Protein AF-A0A7W7YFL1-F1 (afdb_monomer)

Nearest PDB structures (foldseek):
  5a1w-assembly1_E  TM=2.741E-01  e=5.220E-01  Mus musculus
  5a1u-assembly1_E  TM=2.741E-01  e=5.220E-01  Mus musculus
  9c5c-assembly1_B  TM=2.496E-01  e=8.646E-01  Homo sapiens

Structure (mmCIF, N/CA/C/O backbone):
data_AF-A0A7W7YFL1-F1
#
_entry.id   AF-A0A7W7YFL1-F1
#
loop_
_atom_site.group_PDB
_atom_site.id
_atom_site.type_symbol
_atom_site.label_atom_id
_atom_site.label_alt_id
_atom_site.label_comp_id
_atom_site.label_asym_id
_atom_site.label_entity_id
_atom_site.label_seq_id
_atom_site.pdbx_PDB_ins_code
_atom_site.Cartn_x
_atom_site.Cartn_y
_atom_site.Cartn_z
_atom_site.occupancy
_atom_site.B_iso_or_equiv
_atom_site.auth_seq_id
_atom_site.auth_comp_id
_atom_site.auth_asym_id
_atom_site.auth_atom_id
_atom_site.pdbx_PDB_model_num
ATOM 1 N N . MET A 1 1 ? 8.425 13.610 -32.425 1.00 30.56 1 MET A N 1
ATOM 2 C CA . MET A 1 1 ? 9.331 14.611 -31.822 1.00 30.56 1 MET A CA 1
ATOM 3 C C . MET A 1 1 ? 9.576 14.158 -30.391 1.00 30.56 1 MET A C 1
ATOM 5 O O . MET A 1 1 ? 8.635 14.206 -29.616 1.00 30.56 1 MET A O 1
ATOM 9 N N . LEU A 1 2 ? 10.752 13.597 -30.078 1.00 37.88 2 LEU A N 1
ATOM 10 C CA . LEU A 1 2 ? 11.069 13.146 -28.713 1.00 37.88 2 LEU A CA 1
ATOM 11 C C . LEU A 1 2 ? 10.967 14.356 -27.773 1.00 37.88 2 LEU A C 1
ATOM 13 O O . LEU A 1 2 ? 11.550 15.403 -28.090 1.00 37.88 2 LEU A O 1
ATOM 17 N N . ALA A 1 3 ? 10.212 14.233 -26.675 1.00 47.84 3 ALA A N 1
ATOM 18 C CA . ALA A 1 3 ? 10.203 15.235 -25.613 1.00 47.84 3 ALA A CA 1
ATOM 19 C C . ALA A 1 3 ? 11.662 15.547 -25.236 1.00 47.84 3 ALA A C 1
ATOM 21 O O . ALA A 1 3 ? 12.514 14.658 -25.293 1.00 47.84 3 ALA A O 1
ATOM 22 N N . ALA A 1 4 ? 11.983 16.811 -24.946 1.00 49.56 4 ALA A N 1
ATOM 23 C CA . ALA A 1 4 ? 13.366 17.284 -24.809 1.00 49.56 4 ALA A CA 1
ATOM 24 C C . ALA A 1 4 ? 14.235 16.435 -23.850 1.00 49.56 4 ALA A C 1
ATOM 26 O O . ALA A 1 4 ? 15.449 16.376 -24.034 1.00 49.56 4 ALA A O 1
ATOM 27 N N . ASP A 1 5 ? 13.604 15.719 -22.916 1.00 63.19 5 ASP A N 1
ATOM 28 C CA . ASP A 1 5 ? 14.228 14.823 -21.943 1.00 63.19 5 ASP A CA 1
ATOM 29 C C . ASP A 1 5 ? 14.716 13.464 -22.478 1.00 63.19 5 ASP A C 1
ATOM 31 O O . ASP A 1 5 ? 15.617 12.883 -21.883 1.00 63.19 5 ASP A O 1
ATOM 35 N N . GLU A 1 6 ? 14.212 12.947 -23.603 1.00 70.19 6 GLU A N 1
ATOM 36 C CA . GLU A 1 6 ? 14.602 11.604 -24.088 1.00 70.19 6 GLU A CA 1
ATOM 37 C C . GLU A 1 6 ? 15.861 11.601 -24.963 1.00 70.19 6 GLU A C 1
ATOM 39 O O . GLU A 1 6 ? 16.448 10.554 -25.237 1.00 70.19 6 GLU A O 1
ATOM 44 N N . ARG A 1 7 ? 16.321 12.779 -25.397 1.00 81.31 7 ARG A N 1
ATOM 45 C CA . ARG A 1 7 ? 17.503 12.903 -26.268 1.00 81.31 7 ARG A CA 1
ATOM 46 C C . ARG A 1 7 ? 18.801 12.494 -25.570 1.00 81.31 7 ARG A C 1
ATOM 48 O O . ARG A 1 7 ? 19.786 12.224 -26.249 1.00 81.31 7 ARG A O 1
ATOM 55 N N . CYS A 1 8 ? 18.808 12.451 -24.238 1.00 87.19 8 CYS A N 1
ATOM 56 C CA . CYS A 1 8 ? 19.966 12.028 -23.459 1.00 87.19 8 CYS A CA 1
ATOM 57 C C . CYS A 1 8 ? 20.106 10.501 -23.367 1.00 87.19 8 CYS A C 1
ATOM 59 O O . CYS A 1 8 ? 21.198 10.038 -23.050 1.00 87.19 8 CYS A O 1
ATOM 61 N N . ILE A 1 9 ? 19.061 9.719 -23.684 1.00 90.62 9 ILE A N 1
ATOM 62 C CA . ILE A 1 9 ? 19.061 8.261 -23.485 1.00 90.62 9 ILE A CA 1
ATOM 63 C C . ILE A 1 9 ? 20.214 7.568 -24.230 1.00 90.62 9 ILE A C 1
ATOM 65 O O . ILE A 1 9 ? 20.946 6.826 -23.577 1.00 90.62 9 ILE A O 1
ATOM 69 N N . PRO A 1 10 ? 20.484 7.831 -25.527 1.00 91.62 10 PRO A N 1
ATOM 70 C CA . PRO A 1 10 ? 21.628 7.213 -26.204 1.00 91.62 10 PRO A CA 1
ATOM 71 C C . PRO A 1 10 ? 22.972 7.535 -25.532 1.00 91.62 10 PRO A C 1
ATOM 73 O O . PRO A 1 10 ? 23.845 6.674 -25.440 1.00 91.62 10 PRO A O 1
ATOM 76 N N . GLY A 1 11 ? 23.118 8.761 -25.016 1.00 92.06 11 GLY A N 1
ATOM 77 C CA . GLY A 1 11 ? 24.290 9.175 -24.247 1.00 92.06 11 GLY A CA 1
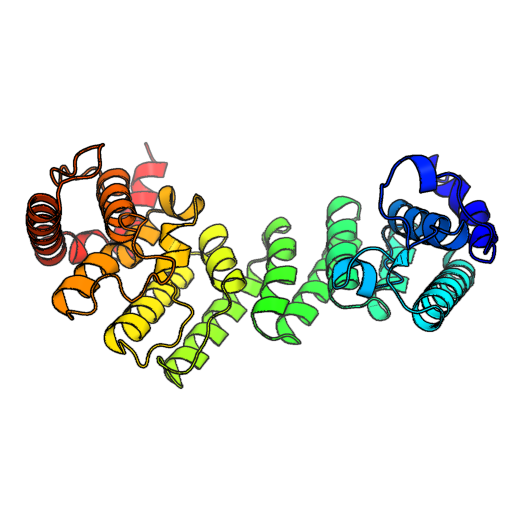ATOM 78 C C . GLY A 1 11 ? 24.420 8.391 -22.941 1.00 92.06 11 GLY A C 1
ATOM 79 O O . GLY A 1 11 ? 25.479 7.828 -22.677 1.00 92.06 11 GLY A O 1
ATOM 80 N N . LEU A 1 12 ? 23.333 8.271 -22.174 1.00 92.19 12 LEU A N 1
ATOM 81 C CA . LEU A 1 12 ? 23.306 7.494 -20.930 1.00 92.19 12 LEU A CA 1
ATOM 82 C C . LEU A 1 12 ? 23.633 6.015 -21.174 1.00 92.19 12 LEU A C 1
ATOM 84 O O . LEU A 1 12 ? 24.446 5.448 -20.454 1.00 92.19 12 LEU A O 1
ATOM 88 N N . ILE A 1 13 ? 23.086 5.412 -22.235 1.00 94.25 13 ILE A N 1
ATOM 89 C CA . ILE A 1 13 ? 23.375 4.023 -22.624 1.00 94.25 13 ILE A CA 1
ATOM 90 C C . ILE A 1 13 ? 24.867 3.819 -22.917 1.00 94.25 13 ILE A C 1
ATOM 92 O O . ILE A 1 13 ? 25.438 2.808 -22.507 1.00 94.25 13 ILE A O 1
ATOM 96 N N . SER A 1 14 ? 25.519 4.779 -23.582 1.00 93.19 14 SER A N 1
ATOM 97 C CA . SER A 1 14 ? 26.964 4.713 -23.850 1.00 93.19 14 SER A CA 1
ATOM 98 C C . SER A 1 14 ? 27.824 4.832 -22.585 1.00 93.19 14 SER A C 1
ATOM 100 O O . SER A 1 14 ? 28.915 4.273 -22.529 1.00 93.19 14 SER A O 1
ATOM 102 N N . MET A 1 15 ? 27.314 5.505 -21.549 1.00 92.75 15 MET A N 1
ATOM 103 C CA . MET A 1 15 ? 27.998 5.697 -20.267 1.00 92.75 15 MET A CA 1
ATOM 104 C C . MET A 1 15 ? 27.874 4.488 -19.327 1.00 92.75 15 MET A C 1
ATOM 106 O O . MET A 1 15 ? 28.602 4.413 -18.341 1.00 92.75 15 MET A O 1
ATOM 110 N N . LEU A 1 16 ? 27.013 3.505 -19.629 1.00 90.88 16 LEU A N 1
ATOM 111 C CA . LEU A 1 16 ? 26.821 2.312 -18.788 1.00 90.88 16 LEU A CA 1
ATOM 112 C C . LEU A 1 16 ? 28.065 1.417 -18.675 1.00 90.88 16 LEU A C 1
ATOM 114 O O . LEU A 1 16 ? 28.103 0.553 -17.809 1.00 90.88 16 LEU A O 1
ATOM 118 N N . THR A 1 17 ? 29.083 1.609 -19.517 1.00 89.06 17 THR A N 1
ATOM 119 C CA . THR A 1 17 ? 30.364 0.886 -19.429 1.00 89.06 17 THR A CA 1
ATOM 120 C C . THR A 1 17 ? 31.481 1.697 -18.770 1.00 89.06 17 THR A C 1
ATOM 122 O O . THR A 1 17 ? 32.598 1.200 -18.638 1.00 89.06 17 THR A O 1
ATOM 125 N N . ASP A 1 18 ? 31.218 2.951 -18.392 1.00 88.62 18 ASP A N 1
ATOM 126 C CA . ASP A 1 18 ? 32.221 3.836 -17.808 1.00 88.62 18 ASP A CA 1
ATOM 127 C C . ASP A 1 18 ? 32.344 3.604 -16.294 1.00 88.62 18 ASP A C 1
ATOM 129 O O . ASP A 1 18 ? 31.523 4.046 -15.491 1.00 88.62 18 ASP A O 1
ATOM 133 N N . MET A 1 19 ? 33.403 2.896 -15.908 1.00 82.94 19 MET A N 1
ATOM 134 C CA . MET A 1 19 ? 33.712 2.568 -14.514 1.00 82.94 19 MET A CA 1
ATOM 135 C C . MET A 1 19 ? 34.474 3.682 -13.783 1.00 82.94 19 MET A C 1
ATOM 137 O O . MET A 1 19 ? 34.858 3.492 -12.626 1.00 82.94 19 MET A O 1
ATOM 141 N N . SER A 1 20 ? 34.734 4.822 -14.434 1.00 84.25 20 SER A N 1
ATOM 142 C CA . SER A 1 20 ? 35.452 5.930 -13.809 1.00 84.25 20 SER A CA 1
ATOM 143 C C . SER A 1 20 ? 34.673 6.495 -12.610 1.00 84.25 20 SER A C 1
ATOM 145 O O . SER A 1 20 ? 33.435 6.473 -12.590 1.00 84.25 20 SER A O 1
ATOM 147 N N . PRO A 1 21 ? 35.375 6.971 -11.567 1.00 78.94 21 PRO A N 1
ATOM 148 C CA . PRO A 1 21 ? 34.725 7.563 -10.408 1.00 78.94 21 PRO A CA 1
ATOM 149 C C . PRO A 1 21 ? 34.051 8.887 -10.784 1.00 78.94 21 PRO A C 1
ATOM 151 O O . PRO A 1 21 ? 34.598 9.705 -11.526 1.00 78.94 21 PRO A O 1
ATOM 154 N N . THR A 1 22 ? 32.869 9.132 -10.225 1.00 72.69 22 THR A N 1
ATOM 155 C CA . THR A 1 22 ? 32.220 10.445 -10.289 1.00 72.69 22 THR A CA 1
ATOM 156 C C . THR A 1 22 ? 32.849 11.398 -9.273 1.00 72.69 22 THR A C 1
ATOM 158 O O . THR A 1 22 ? 33.330 10.990 -8.218 1.00 72.69 22 THR A O 1
ATOM 161 N N . ARG A 1 23 ? 32.774 12.705 -9.545 1.00 64.25 23 ARG A N 1
ATOM 162 C CA . ARG A 1 23 ? 33.202 13.757 -8.603 1.00 64.25 23 ARG A CA 1
ATOM 163 C C . ARG A 1 23 ? 32.254 13.938 -7.400 1.00 64.25 23 ARG A C 1
ATOM 165 O O . ARG A 1 23 ? 32.417 14.887 -6.649 1.00 64.25 23 ARG A O 1
ATOM 172 N N . MET A 1 24 ? 31.245 13.075 -7.215 1.00 55.88 24 MET A N 1
ATOM 173 C CA . MET A 1 24 ? 30.259 13.203 -6.125 1.00 55.88 24 MET A CA 1
ATOM 174 C C . MET A 1 24 ? 30.784 12.786 -4.741 1.00 55.88 24 MET A C 1
ATOM 176 O O . MET A 1 24 ? 30.066 12.962 -3.757 1.00 55.88 24 MET A O 1
ATOM 180 N N . GLN A 1 25 ? 32.018 12.280 -4.641 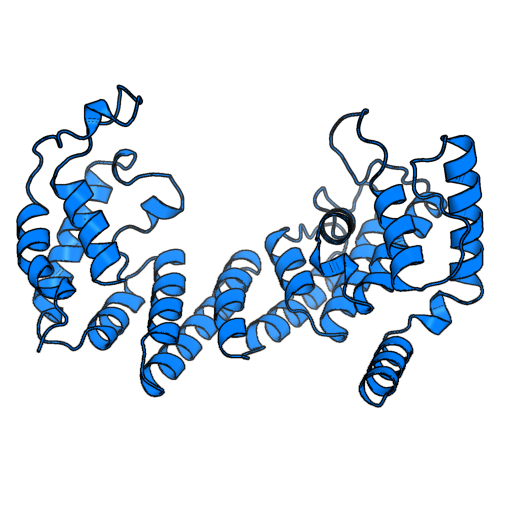1.00 51.34 25 GLN A N 1
ATOM 181 C CA . GLN A 1 25 ? 32.635 11.917 -3.358 1.00 51.34 25 GLN A CA 1
ATOM 182 C C . GLN A 1 25 ? 32.731 13.097 -2.373 1.00 51.34 25 GLN A C 1
ATOM 184 O O . GLN A 1 25 ? 32.675 12.875 -1.170 1.00 51.34 25 GLN A O 1
ATOM 189 N N . ASP A 1 26 ? 32.770 14.343 -2.858 1.00 46.25 26 ASP A N 1
ATOM 190 C CA . ASP A 1 26 ? 32.906 15.527 -1.995 1.00 46.25 26 ASP A CA 1
ATOM 191 C C . ASP A 1 26 ? 31.591 15.973 -1.312 1.00 46.25 26 ASP A C 1
ATOM 193 O O . ASP A 1 26 ? 31.616 16.847 -0.447 1.00 46.25 26 ASP A O 1
ATOM 197 N N . ILE A 1 27 ? 30.430 15.411 -1.688 1.00 48.50 27 ILE A N 1
ATOM 198 C CA . ILE A 1 27 ? 29.101 15.878 -1.223 1.00 48.50 27 ILE A CA 1
ATOM 199 C C . ILE A 1 27 ? 28.432 14.884 -0.258 1.00 48.50 27 ILE A C 1
ATOM 201 O O . ILE A 1 27 ? 27.655 15.290 0.607 1.00 48.50 27 ILE A O 1
ATOM 205 N N . LEU A 1 28 ? 28.722 13.586 -0.376 1.00 47.53 28 LEU A N 1
ATOM 206 C CA . LEU A 1 28 ? 28.113 12.531 0.437 1.00 47.53 28 LEU A CA 1
ATOM 207 C C . LEU A 1 28 ? 29.197 11.882 1.303 1.00 47.53 28 LEU A C 1
ATOM 209 O O . LEU A 1 28 ? 30.008 11.104 0.818 1.00 47.53 28 LEU A O 1
ATOM 213 N N . SER A 1 29 ? 29.205 12.217 2.591 1.00 43.00 29 SER A N 1
ATOM 214 C CA . SER A 1 29 ? 30.224 11.901 3.606 1.00 43.00 29 SER A CA 1
ATOM 215 C C . SER A 1 29 ? 30.347 10.417 4.014 1.00 43.00 29 SER A C 1
ATOM 217 O O . SER A 1 29 ? 30.548 10.108 5.188 1.00 43.00 29 SER A O 1
ATOM 219 N N . ARG A 1 30 ? 30.225 9.471 3.075 1.00 52.81 30 ARG A N 1
ATOM 220 C CA . ARG A 1 30 ? 30.483 8.040 3.308 1.00 52.81 30 ARG A CA 1
ATOM 221 C C . ARG A 1 30 ? 31.710 7.604 2.505 1.00 52.81 30 ARG A C 1
ATOM 223 O O . ARG A 1 30 ? 31.637 7.402 1.299 1.00 52.81 30 ARG A O 1
ATOM 230 N N . GLU A 1 31 ? 32.843 7.516 3.198 1.00 48.44 31 GLU A N 1
ATOM 231 C CA . GLU A 1 31 ? 34.202 7.330 2.657 1.00 48.44 31 GLU A CA 1
ATOM 232 C C . GLU A 1 31 ? 34.482 5.952 2.013 1.00 48.44 31 GLU A C 1
ATOM 234 O O . GLU A 1 31 ? 35.597 5.705 1.561 1.00 48.44 31 GLU A O 1
ATOM 239 N N . ASP A 1 32 ? 33.505 5.049 1.918 1.00 54.16 32 ASP A N 1
ATOM 240 C CA . ASP A 1 32 ? 33.704 3.659 1.492 1.00 54.16 32 ASP A CA 1
ATOM 241 C C . ASP A 1 32 ? 33.045 3.281 0.151 1.00 54.16 32 ASP A C 1
ATOM 243 O O . ASP A 1 32 ? 33.302 2.192 -0.368 1.00 54.16 32 ASP A O 1
ATOM 247 N N . GLN A 1 33 ? 32.248 4.163 -0.470 1.00 57.66 33 GLN A N 1
ATOM 248 C CA . GLN A 1 33 ? 31.558 3.866 -1.735 1.00 57.66 33 GLN A CA 1
ATOM 249 C C . GLN A 1 33 ? 31.768 4.958 -2.791 1.00 57.66 33 GLN A C 1
ATOM 251 O O . GLN A 1 33 ? 31.119 6.002 -2.796 1.00 57.66 33 GLN A O 1
ATOM 256 N N . ALA A 1 34 ? 32.664 4.703 -3.748 1.00 62.97 34 ALA A N 1
ATOM 257 C CA . ALA A 1 34 ? 32.818 5.556 -4.922 1.00 62.97 34 ALA A CA 1
ATOM 258 C C . ALA A 1 34 ? 31.656 5.329 -5.906 1.00 62.97 34 ALA A C 1
ATOM 260 O O . ALA A 1 34 ? 31.556 4.260 -6.511 1.00 62.97 34 ALA A O 1
ATOM 261 N N . PHE A 1 35 ? 30.802 6.336 -6.108 1.00 71.88 35 PHE A N 1
ATOM 262 C CA . PHE A 1 35 ? 29.827 6.329 -7.204 1.00 71.88 35 PHE A CA 1
ATOM 263 C C . PHE A 1 35 ? 30.562 6.360 -8.546 1.00 71.88 35 PHE A C 1
ATOM 265 O O . PHE A 1 35 ? 31.363 7.269 -8.781 1.00 71.88 35 PHE A O 1
ATOM 272 N N . ARG A 1 36 ? 30.280 5.402 -9.433 1.00 82.06 36 ARG A N 1
ATOM 273 C CA . ARG A 1 36 ? 30.863 5.325 -10.783 1.00 82.06 36 ARG A CA 1
ATOM 274 C C . ARG A 1 36 ? 29.956 5.999 -11.810 1.00 82.06 36 ARG A C 1
ATOM 276 O O . ARG A 1 36 ? 28.751 6.131 -11.585 1.00 82.06 36 ARG A O 1
ATOM 283 N N . VAL A 1 37 ? 30.519 6.430 -12.939 1.00 85.38 37 VAL A N 1
ATOM 284 C CA . VAL A 1 37 ? 29.744 7.063 -14.022 1.00 85.38 37 VAL A CA 1
ATOM 285 C C . VAL A 1 37 ? 28.630 6.135 -14.518 1.00 85.38 37 VAL A C 1
ATOM 287 O O . VAL A 1 37 ? 27.501 6.591 -14.690 1.00 85.38 37 VAL A O 1
ATOM 290 N N . CYS A 1 38 ? 28.901 4.835 -14.657 1.00 86.31 38 CYS A N 1
ATOM 291 C CA . CYS A 1 38 ? 27.913 3.830 -15.049 1.00 86.31 38 CYS A CA 1
ATOM 292 C C . CYS A 1 38 ? 26.736 3.700 -14.065 1.00 86.31 38 CYS A C 1
ATOM 294 O O . CYS A 1 38 ? 25.593 3.568 -14.502 1.00 86.31 38 CYS A O 1
ATOM 296 N N . ASP A 1 39 ? 26.987 3.803 -12.755 1.00 81.81 39 ASP A N 1
ATOM 297 C CA . ASP A 1 39 ? 25.950 3.728 -11.718 1.00 81.81 39 ASP A CA 1
ATOM 298 C C . ASP A 1 39 ? 25.011 4.941 -11.796 1.00 81.81 39 ASP A C 1
ATOM 300 O O . ASP A 1 39 ? 23.786 4.807 -11.749 1.00 81.81 39 ASP A O 1
ATOM 304 N N . LEU A 1 40 ? 25.584 6.135 -11.988 1.00 83.62 40 LEU A N 1
ATOM 305 C CA . LEU A 1 40 ? 24.816 7.363 -12.185 1.00 83.62 40 LEU A CA 1
ATOM 306 C C . LEU A 1 40 ? 24.044 7.339 -13.511 1.00 83.62 40 LEU A C 1
ATOM 308 O O . LEU A 1 40 ? 22.888 7.758 -13.558 1.00 83.62 40 LEU A O 1
ATOM 312 N N . ALA A 1 41 ? 24.663 6.840 -14.582 1.00 88.88 41 ALA A N 1
ATOM 313 C CA . ALA A 1 41 ? 24.024 6.713 -15.885 1.00 88.88 41 ALA A CA 1
ATOM 314 C C . ALA A 1 41 ? 22.816 5.769 -15.834 1.00 88.88 41 ALA A C 1
ATOM 316 O O . ALA A 1 41 ? 21.777 6.106 -16.400 1.00 88.88 41 ALA A O 1
ATOM 317 N N . LEU A 1 42 ? 22.912 4.646 -15.111 1.00 87.94 42 LEU A N 1
ATOM 318 C CA . LEU A 1 42 ? 21.789 3.728 -14.913 1.00 87.94 42 LEU A CA 1
ATOM 319 C C . LEU A 1 42 ? 20.663 4.377 -14.099 1.00 87.94 42 LEU A C 1
ATOM 321 O O . LEU A 1 42 ? 19.509 4.318 -14.514 1.00 87.94 42 LEU A O 1
ATOM 325 N N . ALA A 1 43 ? 20.980 5.062 -12.997 1.00 83.38 43 ALA A N 1
ATOM 326 C CA . ALA A 1 43 ? 19.975 5.762 -12.192 1.00 83.38 43 ALA A CA 1
ATOM 327 C C . ALA A 1 43 ? 19.250 6.862 -12.991 1.00 83.38 43 ALA A C 1
ATOM 329 O O . ALA A 1 43 ? 18.024 6.986 -12.936 1.00 83.38 43 ALA A O 1
ATOM 330 N N . LEU A 1 44 ? 19.995 7.643 -13.781 1.00 85.94 44 LEU A N 1
ATOM 331 C CA . LEU A 1 44 ? 19.419 8.638 -14.685 1.00 85.94 44 LEU A CA 1
ATOM 332 C C . LEU A 1 44 ? 18.586 7.976 -15.783 1.00 85.94 44 LEU A C 1
ATOM 334 O O . LEU A 1 44 ? 17.522 8.488 -16.117 1.00 85.94 44 LEU A O 1
ATOM 338 N N . LEU A 1 45 ? 19.026 6.840 -16.325 1.00 89.56 45 LEU A N 1
ATOM 339 C CA . LEU A 1 45 ? 18.260 6.093 -17.315 1.00 89.56 45 LEU A CA 1
ATOM 340 C C . LEU A 1 45 ? 16.926 5.618 -16.730 1.00 89.56 45 LEU A C 1
ATOM 342 O O . LEU A 1 45 ? 15.890 5.877 -17.338 1.00 89.56 45 LEU A O 1
ATOM 346 N N . GLU A 1 46 ? 16.919 4.996 -15.549 1.00 88.44 46 GLU A N 1
ATOM 347 C CA . GLU A 1 46 ? 15.689 4.575 -14.860 1.00 88.44 46 GLU A CA 1
ATOM 348 C C . GLU A 1 46 ? 14.762 5.756 -14.556 1.00 88.44 46 GLU A C 1
ATOM 350 O O . GLU A 1 46 ? 13.542 5.664 -14.692 1.00 88.44 46 GLU A O 1
ATOM 355 N N . HIS A 1 47 ? 15.329 6.898 -14.167 1.00 84.56 47 HIS A N 1
ATOM 356 C CA . HIS A 1 47 ? 14.557 8.111 -13.931 1.00 84.56 47 HIS A CA 1
ATOM 357 C C . HIS A 1 47 ? 13.934 8.663 -15.220 1.00 84.56 47 HIS A C 1
ATOM 359 O O . HIS A 1 47 ? 12.769 9.041 -15.221 1.00 84.56 47 HIS A O 1
ATOM 365 N N . ARG A 1 48 ? 14.680 8.703 -16.329 1.00 87.12 48 ARG A N 1
ATOM 366 C CA . ARG A 1 48 ? 14.211 9.289 -17.597 1.00 87.12 48 ARG A CA 1
ATOM 367 C C . ARG A 1 48 ? 13.276 8.379 -18.379 1.00 87.12 48 ARG A C 1
ATOM 369 O O . ARG A 1 48 ? 12.389 8.866 -19.068 1.00 87.12 48 ARG A O 1
ATOM 376 N N . THR A 1 49 ? 13.485 7.072 -18.292 1.00 88.81 49 THR A N 1
ATOM 377 C CA . THR A 1 49 ? 12.689 6.071 -19.017 1.00 88.81 49 THR A CA 1
ATOM 378 C C . THR A 1 49 ? 11.532 5.529 -18.193 1.00 88.81 49 THR A C 1
ATOM 380 O O . THR A 1 49 ? 10.688 4.820 -18.736 1.00 88.81 49 THR A O 1
ATOM 383 N N . MET A 1 50 ? 11.513 5.822 -16.887 1.00 88.62 50 MET A N 1
ATOM 384 C CA . MET A 1 50 ? 10.575 5.266 -15.909 1.00 88.62 50 MET A CA 1
ATOM 385 C C . MET A 1 50 ? 10.603 3.733 -15.815 1.00 88.62 50 MET A C 1
ATOM 387 O O . MET A 1 50 ? 9.756 3.135 -15.158 1.00 88.62 50 MET A O 1
ATOM 391 N N . CYS A 1 51 ? 11.586 3.097 -16.451 1.00 91.19 51 CYS A N 1
ATOM 392 C CA . CYS A 1 51 ? 11.829 1.665 -16.410 1.00 91.19 51 CYS A CA 1
ATOM 393 C C . CYS A 1 51 ? 12.735 1.325 -15.225 1.00 91.19 51 CYS A C 1
ATOM 395 O O . CYS A 1 51 ? 13.591 2.122 -14.854 1.00 91.19 51 CYS A O 1
ATOM 397 N N . SER A 1 52 ? 12.566 0.138 -14.644 1.00 89.25 52 SER A N 1
ATOM 398 C CA . SER A 1 52 ? 13.432 -0.363 -13.571 1.00 89.25 52 SER A CA 1
ATOM 399 C C . SER A 1 52 ? 14.282 -1.526 -14.074 1.00 89.25 52 SER A C 1
ATOM 401 O O . SER A 1 52 ? 13.741 -2.497 -14.606 1.00 89.25 52 SER A O 1
ATOM 403 N N . PHE A 1 53 ? 15.599 -1.438 -13.899 1.00 89.25 53 PHE A N 1
ATOM 404 C CA . PHE A 1 53 ? 16.596 -2.445 -14.274 1.00 89.25 53 PHE A CA 1
ATOM 405 C C . PHE A 1 53 ? 17.262 -3.078 -13.044 1.00 89.25 53 PHE A C 1
ATOM 407 O O . PHE A 1 53 ? 17.731 -4.209 -13.129 1.00 89.25 53 PHE A O 1
ATOM 414 N N . CYS A 1 54 ? 17.248 -2.402 -11.888 1.00 80.75 54 CYS A N 1
ATOM 415 C CA . CYS A 1 54 ? 17.753 -2.941 -10.626 1.00 80.75 54 CYS A CA 1
ATOM 416 C C . CYS A 1 54 ? 16.719 -2.842 -9.488 1.00 80.75 54 CYS A C 1
ATOM 418 O O . CYS A 1 54 ? 16.532 -1.792 -8.877 1.00 80.75 54 CYS A O 1
ATOM 420 N N . GLU A 1 55 ? 16.075 -3.962 -9.145 1.00 67.44 55 GLU A N 1
ATOM 421 C CA . GLU A 1 55 ? 15.124 -4.038 -8.019 1.00 67.44 55 GLU A CA 1
ATOM 422 C C . GLU A 1 55 ? 15.800 -3.762 -6.664 1.00 67.44 55 GLU A C 1
ATOM 424 O O . GLU A 1 55 ? 15.223 -3.137 -5.772 1.00 67.44 55 GLU A O 1
ATOM 429 N N . GLN A 1 56 ? 17.063 -4.176 -6.525 1.00 59.19 56 GLN A N 1
ATOM 430 C CA . GLN A 1 56 ? 17.800 -4.120 -5.263 1.00 59.19 56 GLN A CA 1
ATOM 431 C C . GLN A 1 56 ? 18.114 -2.692 -4.801 1.00 59.19 56 GLN A C 1
ATOM 433 O O . GLN A 1 56 ? 18.329 -2.480 -3.609 1.00 59.19 56 GLN A O 1
ATOM 438 N N . THR A 1 57 ? 18.058 -1.702 -5.700 1.00 56.12 57 THR A N 1
ATOM 439 C CA . THR A 1 57 ? 18.207 -0.284 -5.335 1.00 56.12 57 THR A CA 1
ATOM 440 C C . THR A 1 57 ? 17.085 0.210 -4.413 1.00 56.12 57 THR A C 1
ATOM 442 O O . THR A 1 57 ? 17.293 1.112 -3.604 1.00 56.12 57 THR A O 1
ATOM 445 N N . PHE A 1 58 ? 15.902 -0.405 -4.484 1.00 51.00 58 PHE A N 1
ATOM 446 C CA . PHE A 1 58 ? 14.755 -0.032 -3.655 1.00 51.00 58 PHE A CA 1
ATOM 447 C C . PHE A 1 58 ? 14.725 -0.775 -2.317 1.00 51.00 58 PHE A C 1
ATOM 449 O O . PHE A 1 58 ? 14.287 -0.215 -1.316 1.00 51.00 58 PHE A O 1
ATOM 456 N N . CYS A 1 59 ? 15.217 -2.015 -2.281 1.00 48.19 59 CYS A N 1
ATOM 457 C CA . CYS A 1 59 ? 15.164 -2.859 -1.086 1.00 48.19 59 CYS A CA 1
ATOM 458 C C . CYS A 1 59 ? 16.421 -2.773 -0.208 1.00 48.19 59 CYS A C 1
ATOM 460 O O . CYS A 1 59 ? 16.325 -2.952 1.003 1.00 48.19 59 CYS A O 1
ATOM 462 N N . PHE A 1 60 ? 17.594 -2.508 -0.793 1.00 49.38 60 PHE A N 1
ATOM 463 C CA . PHE A 1 60 ? 18.890 -2.692 -0.121 1.00 49.38 60 PHE A CA 1
ATOM 464 C C . PHE A 1 60 ? 19.793 -1.450 -0.160 1.00 49.38 60 PHE A C 1
ATOM 466 O O . PHE A 1 60 ? 20.981 -1.533 0.156 1.00 49.38 60 PHE A O 1
ATOM 473 N N . GLY A 1 61 ? 19.232 -0.291 -0.513 1.00 53.88 61 GLY A N 1
ATOM 474 C CA . GLY A 1 61 ? 19.957 0.977 -0.570 1.00 53.88 61 GLY A CA 1
ATOM 475 C C . GLY A 1 61 ? 20.554 1.281 -1.950 1.00 53.88 61 GLY A C 1
ATOM 476 O O . GLY A 1 61 ? 20.230 0.610 -2.928 1.00 53.88 61 GLY A O 1
ATOM 477 N N . PRO A 1 62 ? 21.383 2.333 -2.065 1.00 62.16 62 PRO A N 1
ATOM 478 C CA . PRO A 1 62 ? 21.840 2.856 -3.353 1.00 62.16 62 PRO A CA 1
ATOM 479 C C . PRO A 1 62 ? 22.545 1.788 -4.200 1.00 62.16 62 PRO A C 1
ATOM 481 O O . PRO A 1 62 ? 23.188 0.890 -3.676 1.00 62.16 62 PRO A O 1
ATOM 484 N N . LEU A 1 63 ? 22.491 1.902 -5.531 1.00 63.44 63 LEU A N 1
ATOM 485 C CA . LEU A 1 63 ? 23.141 0.946 -6.442 1.00 63.44 63 LEU A CA 1
ATOM 486 C C . LEU A 1 63 ? 24.638 0.729 -6.126 1.00 63.44 63 LEU A C 1
ATOM 488 O O . LEU A 1 63 ? 25.164 -0.361 -6.329 1.00 63.44 63 LEU A O 1
ATOM 492 N N . SER A 1 64 ? 25.307 1.746 -5.573 1.00 61.34 64 SER A N 1
ATOM 493 C CA . SER A 1 64 ? 26.703 1.691 -5.126 1.00 61.34 64 SER A CA 1
ATOM 494 C C . SER A 1 64 ? 26.973 0.667 -4.018 1.00 61.34 64 SER A C 1
ATOM 496 O O . SER A 1 64 ? 28.116 0.233 -3.885 1.00 61.34 64 SER A O 1
ATOM 498 N N . SER A 1 65 ? 25.955 0.279 -3.241 1.00 67.12 65 SER A N 1
ATOM 499 C CA . SER A 1 65 ? 26.055 -0.738 -2.189 1.00 67.12 65 SER A CA 1
ATOM 500 C C . SER A 1 65 ? 25.806 -2.161 -2.693 1.00 67.12 65 SER A C 1
ATOM 502 O O . SER A 1 65 ? 25.894 -3.100 -1.904 1.00 67.12 65 SER A O 1
ATOM 504 N N . GLN A 1 66 ? 25.506 -2.336 -3.984 1.00 73.12 66 GLN A N 1
ATOM 505 C CA . GLN A 1 66 ? 25.282 -3.646 -4.597 1.00 73.12 66 GLN A CA 1
ATOM 506 C C . GLN A 1 66 ? 26.590 -4.280 -5.081 1.00 73.12 66 GLN A C 1
ATOM 508 O O . GLN A 1 66 ? 27.578 -3.594 -5.363 1.00 73.12 66 GLN A O 1
ATOM 513 N N . SER A 1 67 ? 26.590 -5.609 -5.217 1.00 78.56 67 SER A N 1
ATOM 514 C CA . SER A 1 67 ? 27.738 -6.336 -5.765 1.00 78.56 67 SER A CA 1
ATOM 515 C C . SER A 1 67 ? 28.029 -5.916 -7.213 1.00 78.56 67 SER A C 1
ATOM 517 O O . SER A 1 67 ? 27.137 -5.509 -7.962 1.00 78.56 67 SER A O 1
ATOM 519 N N . ASP A 1 68 ? 29.295 -6.020 -7.630 1.00 80.44 68 ASP A N 1
ATOM 520 C CA . ASP A 1 68 ? 29.697 -5.722 -9.014 1.00 80.44 68 ASP A CA 1
ATOM 521 C C . ASP A 1 68 ? 28.940 -6.585 -10.038 1.00 80.44 68 ASP A C 1
ATOM 523 O O . ASP A 1 68 ? 28.605 -6.099 -11.116 1.00 80.44 68 ASP A O 1
ATOM 527 N N . GLU A 1 69 ? 28.602 -7.828 -9.684 1.00 84.62 69 GLU A N 1
ATOM 528 C CA . GLU A 1 69 ? 27.823 -8.744 -10.527 1.00 84.62 69 GLU A CA 1
ATOM 529 C C . GLU A 1 69 ? 26.399 -8.237 -10.780 1.00 84.62 69 GLU A C 1
ATOM 531 O O . GLU A 1 69 ? 25.969 -8.161 -11.931 1.00 84.62 69 GLU A O 1
ATOM 536 N N . VAL A 1 70 ? 25.681 -7.832 -9.723 1.00 81.88 70 VAL A N 1
ATOM 537 C CA . VAL A 1 70 ? 24.316 -7.288 -9.838 1.00 81.88 70 VAL A CA 1
ATOM 538 C C . VAL A 1 70 ? 24.321 -6.007 -10.668 1.00 81.88 70 VAL A C 1
ATOM 540 O O . VAL A 1 70 ? 23.467 -5.820 -11.536 1.00 81.88 70 VAL A O 1
ATOM 543 N N . ARG A 1 71 ? 25.313 -5.137 -10.448 1.00 81.06 71 ARG A N 1
ATOM 544 C CA . ARG A 1 71 ? 25.462 -3.895 -11.217 1.00 81.06 71 ARG A CA 1
ATOM 545 C C . ARG A 1 71 ? 25.703 -4.159 -12.696 1.00 81.06 71 ARG A C 1
ATOM 547 O O . ARG A 1 71 ? 25.015 -3.580 -13.536 1.00 81.06 71 ARG A O 1
ATOM 554 N N . LEU A 1 72 ? 26.648 -5.042 -13.013 1.00 86.44 72 LEU A N 1
ATOM 555 C CA . LEU A 1 72 ? 26.969 -5.384 -14.394 1.00 86.44 72 LEU A CA 1
ATOM 556 C C . LEU A 1 72 ? 25.764 -6.013 -15.104 1.00 86.44 72 LEU A C 1
ATOM 558 O O . LEU A 1 72 ? 25.483 -5.657 -16.248 1.00 86.44 72 LEU A O 1
ATOM 562 N N . ALA A 1 73 ? 25.025 -6.894 -14.424 1.00 89.25 73 ALA A N 1
ATOM 563 C CA . ALA A 1 73 ? 23.812 -7.498 -14.964 1.00 89.25 73 ALA A CA 1
ATOM 564 C C . ALA A 1 73 ? 22.746 -6.440 -15.292 1.00 89.25 73 ALA A C 1
ATOM 566 O O . ALA A 1 73 ? 22.228 -6.426 -16.407 1.00 89.25 73 ALA A O 1
ATOM 567 N N . ALA A 1 74 ? 22.478 -5.501 -14.378 1.00 88.88 74 ALA A N 1
ATOM 568 C CA . ALA A 1 74 ? 21.508 -4.428 -14.608 1.00 88.88 74 ALA A CA 1
ATOM 569 C C . ALA A 1 74 ? 21.922 -3.494 -15.764 1.00 88.88 74 ALA A C 1
ATOM 571 O O . ALA A 1 74 ? 21.089 -3.079 -16.569 1.00 88.88 74 ALA A O 1
ATOM 572 N N . GLN A 1 75 ? 23.219 -3.194 -15.896 1.00 90.25 75 GLN A N 1
ATOM 573 C CA . GLN A 1 75 ? 23.754 -2.399 -17.009 1.00 90.25 75 GLN A CA 1
ATOM 574 C C . GLN A 1 75 ? 23.616 -3.126 -18.353 1.00 90.25 75 GLN A C 1
ATOM 576 O O . GLN A 1 75 ? 23.261 -2.511 -19.359 1.00 90.25 75 GLN A O 1
ATOM 581 N N . GLN A 1 76 ? 23.897 -4.431 -18.391 1.00 92.25 76 GLN A N 1
ATOM 582 C CA . GLN A 1 76 ? 23.734 -5.247 -19.595 1.00 92.25 76 GLN A CA 1
ATOM 583 C C . GLN A 1 76 ? 22.261 -5.359 -20.003 1.00 92.25 76 GLN A C 1
ATOM 585 O O . GLN A 1 76 ? 21.951 -5.163 -21.178 1.00 92.25 76 GLN A O 1
ATOM 590 N N . ASP A 1 77 ? 21.368 -5.587 -19.040 1.00 92.81 77 ASP A N 1
ATOM 591 C CA . ASP A 1 77 ? 19.917 -5.634 -19.244 1.00 92.81 77 ASP A CA 1
ATOM 592 C C . ASP A 1 77 ? 19.387 -4.309 -19.815 1.00 92.81 77 ASP A C 1
ATOM 594 O O . ASP A 1 77 ? 18.712 -4.293 -20.844 1.00 92.81 77 ASP A O 1
ATOM 598 N N . ALA A 1 78 ? 19.797 -3.170 -19.246 1.00 93.38 78 ALA A N 1
ATOM 599 C CA . ALA A 1 78 ? 19.430 -1.848 -19.754 1.00 93.38 78 ALA A CA 1
ATOM 600 C C . ALA A 1 78 ? 19.902 -1.598 -21.199 1.00 93.38 78 ALA A C 1
ATOM 602 O O . ALA A 1 78 ? 19.172 -1.022 -22.011 1.00 93.38 78 ALA A O 1
ATOM 603 N N . ARG A 1 79 ? 21.117 -2.046 -21.547 1.00 94.56 79 ARG A N 1
ATOM 604 C CA . ARG A 1 79 ? 21.645 -1.937 -22.917 1.00 94.56 79 ARG A CA 1
ATOM 605 C C . ARG A 1 79 ? 20.870 -2.811 -23.897 1.00 94.56 79 ARG A C 1
ATOM 607 O O . ARG A 1 79 ? 20.548 -2.329 -24.982 1.00 94.56 79 ARG A O 1
ATOM 614 N N . ALA A 1 80 ? 20.586 -4.059 -23.528 1.00 94.75 80 ALA A N 1
ATOM 615 C CA . ALA A 1 80 ? 19.826 -4.991 -24.356 1.00 94.75 80 ALA A CA 1
ATOM 616 C C . ALA A 1 80 ? 18.403 -4.469 -24.600 1.00 94.75 80 ALA A C 1
ATOM 618 O O . ALA A 1 80 ? 17.986 -4.317 -25.746 1.00 94.75 80 ALA A O 1
ATOM 619 N N . TRP A 1 81 ? 17.716 -4.052 -23.533 1.00 95.56 81 TRP A N 1
ATOM 620 C CA . TRP A 1 81 ? 16.393 -3.441 -23.622 1.00 95.56 81 TRP A CA 1
ATOM 621 C C . TRP A 1 81 ? 16.367 -2.232 -24.566 1.00 95.56 81 TRP A C 1
ATOM 623 O O . TRP A 1 81 ? 15.460 -2.110 -25.390 1.00 95.56 81 TRP A O 1
ATOM 633 N N . TRP A 1 82 ? 17.362 -1.339 -24.493 1.00 95.19 82 TRP A N 1
ATOM 634 C CA . TRP A 1 82 ? 17.384 -0.158 -25.358 1.00 95.19 82 TRP A CA 1
ATOM 635 C C . TRP A 1 82 ? 17.528 -0.521 -26.838 1.00 95.19 82 TRP A C 1
ATOM 637 O O . TRP A 1 82 ? 16.852 0.077 -27.673 1.00 95.19 82 TRP A O 1
ATOM 647 N N . GLN A 1 83 ? 18.351 -1.520 -27.171 1.00 94.44 83 GLN A N 1
ATOM 648 C CA . GLN A 1 83 ? 18.510 -1.991 -28.554 1.00 94.44 83 GLN A CA 1
ATOM 649 C C . GLN A 1 83 ? 17.192 -2.499 -29.150 1.00 94.44 83 GLN A C 1
ATOM 651 O O . GLN A 1 83 ? 16.931 -2.298 -30.335 1.00 94.44 83 GLN A O 1
ATOM 656 N N . GLU A 1 84 ? 16.352 -3.120 -28.326 1.00 94.12 84 GLU A N 1
ATOM 657 C CA . GLU A 1 84 ? 15.046 -3.641 -28.733 1.00 94.12 84 GLU A CA 1
ATOM 658 C C . GLU A 1 84 ? 13.976 -2.540 -28.805 1.00 94.12 84 GLU A C 1
ATOM 660 O O . GLU A 1 84 ? 13.092 -2.569 -29.663 1.00 94.12 84 GLU A O 1
ATOM 665 N N . CYS A 1 85 ? 14.063 -1.539 -27.924 1.00 93.19 85 CYS A N 1
ATOM 666 C CA . CYS A 1 85 ? 12.971 -0.605 -27.658 1.00 93.19 85 CYS A CA 1
ATOM 667 C C . CYS A 1 85 ? 13.198 0.833 -28.158 1.00 93.19 85 CYS A C 1
ATOM 669 O O . CYS A 1 85 ? 12.274 1.648 -28.068 1.00 93.19 85 CYS A O 1
ATOM 671 N N . GLU A 1 86 ? 14.376 1.184 -28.696 1.00 91.81 86 GLU A N 1
ATOM 672 C CA . GLU A 1 86 ? 14.734 2.575 -29.049 1.00 91.81 86 GLU A CA 1
ATOM 673 C C . GLU A 1 86 ? 13.689 3.257 -29.954 1.00 91.81 86 GLU A C 1
ATOM 675 O O . GLU A 1 86 ? 13.441 4.459 -29.840 1.00 91.81 86 GLU A O 1
ATOM 680 N N . ARG A 1 87 ? 13.028 2.490 -30.833 1.00 92.25 87 ARG A N 1
ATOM 681 C CA . ARG A 1 87 ? 12.076 3.002 -31.836 1.00 92.25 87 ARG A CA 1
ATOM 682 C C . ARG A 1 87 ? 10.628 3.017 -31.362 1.00 92.25 87 ARG A C 1
ATOM 684 O O . ARG A 1 87 ? 9.771 3.548 -32.064 1.00 92.25 87 ARG A O 1
ATOM 691 N N . LEU A 1 88 ? 10.350 2.418 -30.209 1.00 92.25 88 LEU A N 1
ATOM 692 C CA . LEU A 1 88 ? 9.006 2.343 -29.651 1.00 92.25 88 LEU A CA 1
ATOM 693 C C . LEU A 1 88 ? 8.627 3.662 -28.972 1.00 92.25 88 LEU A C 1
ATOM 695 O O . LEU A 1 88 ? 9.488 4.435 -28.545 1.00 92.25 88 LEU A O 1
ATOM 699 N N . ALA A 1 89 ? 7.322 3.907 -28.851 1.00 89.50 89 ALA A N 1
ATOM 700 C CA . ALA A 1 89 ? 6.815 5.020 -28.058 1.00 89.50 89 ALA A CA 1
ATOM 701 C C . ALA A 1 89 ? 7.135 4.809 -26.562 1.00 89.50 89 ALA A C 1
ATOM 703 O O . ALA A 1 89 ? 7.203 3.658 -26.125 1.00 89.50 89 ALA A O 1
ATOM 704 N N . PRO A 1 90 ? 7.290 5.877 -25.756 1.00 89.62 90 PRO A N 1
ATOM 705 C CA . PRO A 1 90 ? 7.776 5.775 -24.374 1.00 89.62 90 PRO A CA 1
ATOM 706 C C . PRO A 1 90 ? 6.992 4.778 -23.510 1.00 89.62 90 PRO A C 1
ATOM 708 O O . PRO A 1 90 ? 7.586 3.865 -22.941 1.00 89.62 90 PRO A O 1
ATOM 711 N N . ASN A 1 91 ? 5.659 4.864 -23.508 1.00 92.31 91 ASN A N 1
ATOM 712 C CA . ASN A 1 91 ? 4.808 3.942 -22.749 1.00 92.31 91 ASN A CA 1
ATOM 713 C C . ASN A 1 91 ? 4.917 2.502 -23.256 1.00 92.31 91 ASN A C 1
ATOM 715 O O . ASN A 1 91 ? 4.965 1.571 -22.459 1.00 92.31 91 ASN A O 1
ATOM 719 N N . THR A 1 92 ? 5.051 2.303 -24.569 1.00 93.44 92 THR A N 1
ATOM 720 C CA . THR A 1 92 ? 5.292 0.977 -25.151 1.00 93.44 92 THR A CA 1
ATOM 721 C C . THR A 1 92 ? 6.625 0.392 -24.676 1.00 93.44 92 THR A C 1
ATOM 723 O O . THR A 1 92 ? 6.706 -0.810 -24.438 1.00 93.44 92 THR A O 1
ATOM 726 N N . ARG A 1 93 ? 7.659 1.219 -24.458 1.00 93.88 93 ARG A N 1
ATOM 727 C CA . ARG A 1 93 ? 8.928 0.752 -23.870 1.00 93.88 93 ARG A CA 1
ATOM 728 C C . ARG A 1 93 ? 8.755 0.300 -22.418 1.00 93.88 93 ARG A C 1
ATOM 730 O O . ARG A 1 93 ? 9.324 -0.722 -22.036 1.00 93.88 93 ARG A O 1
ATOM 737 N N . ILE A 1 94 ? 7.954 1.027 -21.631 1.00 94.38 94 ILE A N 1
ATOM 738 C CA . ILE A 1 94 ? 7.611 0.645 -20.251 1.00 94.38 94 ILE A CA 1
ATOM 739 C C . ILE A 1 94 ? 6.854 -0.686 -20.260 1.00 94.38 94 ILE A C 1
ATOM 741 O O . ILE A 1 94 ? 7.241 -1.609 -19.549 1.00 94.38 94 ILE A O 1
ATOM 745 N N . GLN A 1 95 ? 5.832 -0.831 -21.110 1.00 95.56 95 GLN A N 1
ATOM 746 C CA . GLN A 1 95 ? 5.082 -2.084 -21.252 1.00 95.56 95 GLN A CA 1
ATOM 747 C C . GLN A 1 95 ? 5.986 -3.263 -21.635 1.00 95.56 95 GLN A C 1
ATOM 749 O O . GLN A 1 95 ? 5.833 -4.341 -21.068 1.00 95.56 95 GLN A O 1
ATOM 754 N N . HIS A 1 96 ? 6.942 -3.049 -22.548 1.00 95.69 96 HIS A N 1
ATOM 755 C CA . HIS A 1 96 ? 7.913 -4.063 -22.963 1.00 95.69 96 HIS A CA 1
ATOM 756 C C . HIS A 1 96 ? 8.856 -4.470 -21.826 1.00 95.69 96 HIS A C 1
ATOM 758 O O . HIS A 1 96 ? 9.187 -5.643 -21.683 1.00 95.69 96 HIS A O 1
ATOM 764 N N . ARG A 1 97 ? 9.292 -3.514 -20.996 1.00 94.38 97 ARG A N 1
ATOM 765 C CA . ARG A 1 97 ? 10.178 -3.794 -19.860 1.00 94.38 97 ARG A CA 1
ATOM 766 C C . ARG A 1 97 ? 9.460 -4.487 -18.702 1.00 94.38 97 ARG A C 1
ATOM 768 O O . ARG A 1 97 ? 10.086 -5.250 -17.972 1.00 94.38 97 ARG A O 1
ATOM 775 N N . LEU A 1 98 ? 8.171 -4.212 -18.520 1.00 94.50 98 LEU A N 1
ATOM 776 C CA . LEU A 1 98 ? 7.420 -4.571 -17.318 1.00 94.50 98 LEU A CA 1
ATOM 777 C C . LEU A 1 98 ? 7.527 -6.058 -16.921 1.00 94.50 98 LEU A C 1
ATOM 779 O O . LEU A 1 98 ? 7.789 -6.306 -15.747 1.00 94.50 98 LEU A O 1
ATOM 783 N N . PRO A 1 99 ? 7.422 -7.044 -17.837 1.00 93.19 99 PRO A N 1
ATOM 784 C CA . PRO A 1 99 ? 7.518 -8.465 -17.482 1.00 93.19 99 PRO A CA 1
ATOM 785 C C . PRO A 1 99 ? 8.862 -8.888 -16.874 1.00 93.19 99 PRO A C 1
ATOM 787 O O . PRO A 1 99 ? 8.913 -9.881 -16.154 1.00 93.19 99 PRO A O 1
ATOM 790 N N . SER A 1 100 ? 9.936 -8.151 -17.164 1.00 91.38 100 SER A N 1
ATOM 791 C CA . SER A 1 100 ? 11.297 -8.454 -16.706 1.00 91.38 100 SER A CA 1
ATOM 792 C C . SER A 1 100 ? 11.711 -7.639 -15.478 1.00 91.38 100 SER A C 1
ATOM 794 O O . SER A 1 100 ? 12.790 -7.854 -14.928 1.00 91.38 100 SER A O 1
ATOM 796 N N . ALA A 1 101 ? 10.885 -6.680 -15.052 1.00 89.88 101 ALA A N 1
ATOM 797 C CA . ALA A 1 101 ? 11.141 -5.902 -13.851 1.00 89.88 101 ALA A CA 1
ATOM 798 C C . ALA A 1 101 ? 10.853 -6.731 -12.589 1.00 89.88 101 ALA A C 1
ATOM 800 O O . ALA A 1 101 ? 9.952 -7.571 -12.575 1.00 89.88 101 ALA A O 1
ATOM 801 N N . GLY A 1 102 ? 11.593 -6.445 -11.516 1.00 87.88 102 GLY A N 1
ATOM 802 C CA . GLY A 1 102 ? 11.294 -6.961 -10.179 1.00 87.88 102 GLY A CA 1
ATOM 803 C C . GLY A 1 102 ? 9.984 -6.404 -9.613 1.00 87.88 102 GLY A C 1
ATOM 804 O O . GLY A 1 102 ? 9.405 -5.475 -10.179 1.00 87.88 102 GLY A O 1
ATOM 805 N N . PHE A 1 103 ? 9.526 -6.928 -8.477 1.00 88.44 103 PHE A N 1
ATOM 806 C CA . PHE A 1 103 ? 8.209 -6.642 -7.897 1.00 88.44 103 PHE A CA 1
ATOM 807 C C . PHE A 1 103 ? 7.941 -5.134 -7.731 1.00 88.44 103 PHE A C 1
ATOM 809 O O . PHE A 1 103 ? 6.967 -4.606 -8.273 1.00 88.44 103 PHE A O 1
ATOM 816 N N . TYR A 1 104 ? 8.840 -4.407 -7.060 1.00 86.12 104 TYR A N 1
ATOM 817 C CA . TYR A 1 104 ? 8.681 -2.957 -6.869 1.00 86.12 104 TYR A CA 1
ATOM 818 C C . TYR A 1 104 ? 8.819 -2.172 -8.179 1.00 86.12 104 TYR A C 1
ATOM 820 O O . TYR A 1 104 ? 8.151 -1.153 -8.376 1.00 86.12 104 TYR A O 1
ATOM 828 N N . GLY A 1 105 ? 9.652 -2.666 -9.099 1.00 89.44 105 GLY A N 1
ATOM 829 C CA . GLY A 1 105 ? 9.802 -2.100 -10.436 1.00 89.44 105 GLY A CA 1
ATOM 830 C C . GLY A 1 105 ? 8.502 -2.187 -11.234 1.00 89.44 105 GLY A C 1
ATOM 831 O O . GLY A 1 105 ? 8.079 -1.189 -11.814 1.00 89.44 105 GLY A O 1
ATOM 832 N N . GLN A 1 106 ? 7.824 -3.337 -11.198 1.00 93.38 106 GLN A N 1
ATOM 833 C CA . GLN A 1 106 ? 6.540 -3.539 -11.870 1.00 93.38 106 GLN A CA 1
ATOM 834 C C . GLN A 1 106 ? 5.462 -2.587 -11.348 1.00 93.38 106 GLN A C 1
ATOM 836 O O . GLN A 1 106 ? 4.762 -1.972 -12.155 1.00 93.38 106 GLN A O 1
ATOM 841 N N . ILE A 1 107 ? 5.350 -2.419 -10.025 1.00 93.12 107 ILE A N 1
ATOM 842 C CA . ILE A 1 107 ? 4.366 -1.511 -9.412 1.00 93.12 107 ILE A CA 1
ATOM 843 C C . ILE A 1 107 ? 4.620 -0.068 -9.850 1.00 93.12 107 ILE A C 1
ATOM 845 O O . ILE A 1 107 ? 3.708 0.585 -10.354 1.00 93.12 107 ILE A O 1
ATOM 849 N N . ARG A 1 108 ? 5.864 0.417 -9.732 1.00 90.69 108 ARG A N 1
ATOM 850 C CA . ARG A 1 108 ? 6.229 1.782 -10.144 1.00 90.69 108 ARG A CA 1
ATOM 851 C C . ARG A 1 108 ? 5.976 2.007 -11.631 1.00 90.69 108 ARG A C 1
ATOM 853 O O . ARG A 1 108 ? 5.446 3.040 -12.019 1.00 90.69 108 ARG A O 1
ATOM 860 N N . MET A 1 109 ? 6.345 1.048 -12.472 1.00 94.12 109 MET A N 1
ATOM 861 C CA . MET A 1 109 ? 6.127 1.146 -13.913 1.00 94.12 109 MET A CA 1
ATOM 862 C C . MET A 1 109 ? 4.635 1.172 -14.267 1.00 94.12 109 MET A C 1
ATOM 864 O O . MET A 1 109 ? 4.238 1.940 -15.142 1.00 94.12 109 MET A O 1
ATOM 868 N N . CYS A 1 110 ? 3.797 0.393 -13.572 1.00 96.38 110 CYS A N 1
ATOM 869 C CA . CYS A 1 110 ? 2.342 0.479 -13.712 1.00 96.38 110 CYS A CA 1
ATOM 870 C C . CYS A 1 110 ? 1.810 1.851 -13.287 1.00 96.38 110 CYS A C 1
ATOM 872 O O . CYS A 1 110 ? 0.992 2.425 -14.000 1.00 96.38 110 CYS A O 1
ATOM 874 N N . ASP A 1 111 ? 2.283 2.383 -12.159 1.00 94.50 111 ASP A N 1
ATOM 875 C CA . ASP A 1 111 ? 1.893 3.709 -11.670 1.00 94.50 111 ASP A CA 1
ATOM 876 C C . ASP A 1 111 ? 2.233 4.801 -12.698 1.00 94.50 111 ASP A C 1
ATOM 878 O O . ASP A 1 111 ? 1.396 5.622 -13.069 1.00 94.50 111 ASP A O 1
ATOM 882 N N . MET A 1 112 ? 3.423 4.721 -13.296 1.00 92.62 112 MET A N 1
ATOM 883 C CA . MET A 1 112 ? 3.837 5.654 -14.343 1.00 92.62 112 MET A CA 1
ATOM 884 C C . MET A 1 112 ? 2.994 5.545 -15.619 1.00 92.62 112 MET A C 1
ATOM 886 O O . MET A 1 112 ? 2.652 6.573 -16.211 1.00 92.62 112 MET A O 1
ATOM 890 N N . LEU A 1 113 ? 2.622 4.329 -16.040 1.00 94.94 113 LEU A N 1
ATOM 891 C CA . LEU A 1 113 ? 1.667 4.121 -17.138 1.00 94.94 113 LEU A CA 1
ATOM 892 C C . LEU A 1 113 ? 0.283 4.692 -16.809 1.00 94.94 113 LEU A C 1
ATOM 894 O O . LEU A 1 113 ? -0.415 5.155 -17.708 1.00 94.94 113 LEU A O 1
ATOM 898 N N . ILE A 1 114 ? -0.124 4.690 -15.540 1.00 95.00 114 ILE A N 1
ATOM 899 C CA . ILE A 1 114 ? -1.396 5.277 -15.118 1.00 95.00 114 ILE A CA 1
ATOM 900 C C . ILE A 1 114 ? -1.366 6.800 -15.244 1.00 95.00 114 ILE A C 1
ATOM 902 O O . ILE A 1 114 ? -2.281 7.396 -15.824 1.00 95.00 114 ILE A O 1
ATOM 906 N N . GLU A 1 115 ? -0.299 7.417 -14.744 1.00 91.56 115 GLU A N 1
ATOM 907 C CA . GLU A 1 115 ? -0.138 8.870 -14.703 1.00 91.56 115 GLU A CA 1
ATOM 908 C C . GLU A 1 115 ? 0.072 9.477 -16.096 1.00 91.56 115 GLU A C 1
ATOM 910 O O . GLU A 1 115 ? -0.526 10.503 -16.424 1.00 91.56 115 GLU A O 1
ATOM 915 N N . THR A 1 116 ? 0.877 8.832 -16.943 1.00 89.44 116 THR A N 1
ATOM 916 C CA . THR A 1 116 ? 1.320 9.403 -18.231 1.00 89.44 116 THR A CA 1
ATOM 917 C C . THR A 1 116 ? 0.681 8.749 -19.456 1.00 89.44 116 THR A C 1
ATOM 919 O O . THR A 1 116 ? 0.829 9.239 -20.579 1.00 89.44 116 THR A O 1
ATOM 922 N N . GLY A 1 117 ? -0.032 7.639 -19.259 1.00 89.62 117 GLY A N 1
ATOM 923 C CA . GLY A 1 117 ? -0.541 6.806 -20.336 1.00 89.62 117 GLY A CA 1
ATOM 924 C C . GLY A 1 117 ? -1.899 7.184 -20.901 1.00 89.62 117 GLY A C 1
ATOM 925 O O . GLY A 1 117 ? -2.688 7.936 -20.322 1.00 89.62 117 GLY A O 1
ATOM 926 N N . THR A 1 118 ? -2.167 6.601 -22.066 1.00 94.31 118 THR A N 1
ATOM 927 C CA . THR A 1 118 ? -3.482 6.562 -22.706 1.00 94.31 118 THR A CA 1
ATOM 928 C C . THR A 1 118 ? -4.458 5.673 -21.922 1.00 94.31 118 THR A C 1
ATOM 930 O O . THR A 1 118 ? -4.098 5.027 -20.936 1.00 94.31 118 THR A O 1
ATOM 933 N N . ALA A 1 119 ? -5.718 5.608 -22.360 1.00 94.50 119 ALA A N 1
ATOM 934 C CA . ALA A 1 119 ? -6.698 4.696 -21.769 1.00 94.50 119 ALA A CA 1
ATOM 935 C C . ALA A 1 119 ? -6.257 3.220 -21.856 1.00 94.50 119 ALA A C 1
ATOM 937 O O . ALA A 1 119 ? -6.426 2.478 -20.887 1.00 94.50 119 ALA A O 1
ATOM 938 N N . ASP A 1 120 ? -5.635 2.820 -22.968 1.00 96.12 120 ASP A N 1
ATOM 939 C CA . ASP A 1 120 ? -5.146 1.452 -23.168 1.00 96.12 120 ASP A CA 1
ATOM 940 C C . ASP A 1 120 ? -3.946 1.144 -22.261 1.00 96.12 120 ASP A C 1
ATOM 942 O O . ASP A 1 120 ? -3.895 0.081 -21.643 1.00 96.12 120 ASP A O 1
ATOM 946 N N . ASP A 1 121 ? -3.025 2.103 -22.096 1.00 95.56 121 ASP A N 1
ATOM 947 C CA . ASP A 1 121 ? -1.899 1.990 -21.158 1.00 95.56 121 ASP A CA 1
ATOM 948 C C . ASP A 1 121 ? -2.389 1.803 -19.713 1.00 95.56 121 ASP A C 1
ATOM 950 O O . ASP A 1 121 ? -1.910 0.926 -18.991 1.00 95.56 121 ASP A O 1
ATOM 954 N N . ARG A 1 122 ? -3.391 2.593 -19.300 1.00 96.12 122 ARG A N 1
ATOM 955 C CA . ARG A 1 122 ? -4.022 2.496 -17.974 1.00 96.12 122 ARG A CA 1
ATOM 956 C C . ARG A 1 122 ? -4.690 1.144 -17.765 1.00 96.12 122 ARG A C 1
ATOM 958 O O . ARG A 1 122 ? -4.568 0.558 -16.690 1.00 96.12 122 ARG A O 1
ATOM 965 N N . GLN A 1 123 ? -5.381 0.630 -18.780 1.00 96.81 123 GLN A N 1
ATOM 966 C CA . GLN A 1 123 ? -6.031 -0.676 -18.704 1.00 96.81 123 GLN A CA 1
ATOM 967 C C . GLN A 1 123 ? -5.008 -1.822 -18.658 1.00 96.81 123 GLN A C 1
ATOM 969 O O . GLN A 1 123 ? -5.208 -2.796 -17.922 1.00 96.81 123 GLN A O 1
ATOM 974 N N . TYR A 1 124 ? -3.893 -1.699 -19.384 1.00 96.56 124 TYR A N 1
ATOM 975 C CA . TYR A 1 124 ? -2.773 -2.631 -19.287 1.00 96.56 124 TYR A CA 1
ATOM 976 C C . TYR A 1 124 ? -2.177 -2.626 -17.875 1.00 96.56 124 TYR A C 1
ATOM 978 O O . TYR A 1 124 ? -2.104 -3.681 -17.246 1.00 96.56 124 TYR A O 1
ATOM 986 N N . ALA A 1 125 ? -1.838 -1.448 -17.341 1.00 96.88 125 ALA A N 1
ATOM 987 C CA . ALA A 1 125 ? -1.295 -1.287 -15.992 1.00 96.88 125 ALA A CA 1
ATOM 988 C C . ALA A 1 125 ? -2.232 -1.861 -14.919 1.00 96.88 125 ALA A C 1
ATOM 990 O O . ALA A 1 125 ? -1.799 -2.653 -14.085 1.00 96.88 125 ALA A O 1
ATOM 991 N N . ARG A 1 126 ? -3.536 -1.560 -14.997 1.00 97.56 126 ARG A N 1
ATOM 992 C CA . ARG A 1 126 ? -4.564 -2.149 -14.124 1.00 97.56 126 ARG A CA 1
ATOM 993 C C . ARG A 1 126 ? -4.527 -3.677 -14.157 1.00 97.56 126 ARG A C 1
ATOM 995 O O . ARG A 1 126 ? -4.549 -4.320 -13.112 1.00 97.56 126 ARG A O 1
ATOM 1002 N N . THR A 1 127 ? -4.456 -4.262 -15.353 1.00 97.56 127 THR A N 1
ATOM 1003 C CA . THR A 1 127 ? -4.421 -5.722 -15.527 1.00 97.56 127 THR A CA 1
ATOM 1004 C C . THR A 1 127 ? -3.177 -6.335 -14.882 1.00 97.56 127 THR A C 1
ATOM 1006 O O . THR A 1 127 ? -3.281 -7.370 -14.228 1.00 97.56 127 THR A O 1
ATOM 1009 N N . GLN A 1 128 ? -2.011 -5.699 -15.023 1.00 97.12 128 GLN A N 1
ATOM 1010 C CA . GLN A 1 128 ? -0.777 -6.179 -14.392 1.00 97.12 128 GLN A CA 1
ATOM 1011 C C . GLN A 1 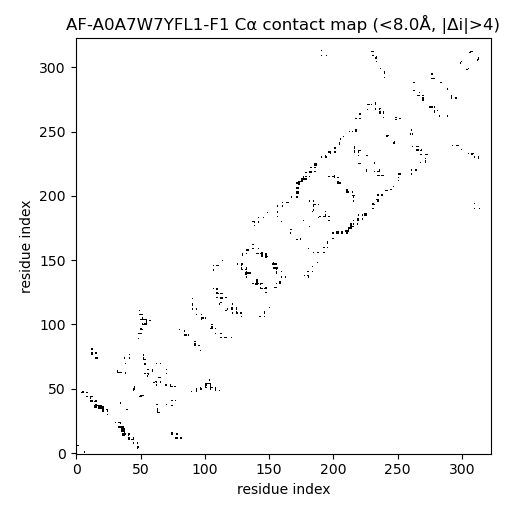128 ? -0.818 -6.035 -12.868 1.00 97.12 128 GLN A C 1
ATOM 1013 O O . GLN A 1 128 ? -0.497 -6.986 -12.164 1.00 97.12 128 GLN A O 1
ATOM 1018 N N . LEU A 1 129 ? -1.289 -4.901 -12.343 1.00 97.12 129 LEU A N 1
ATOM 1019 C CA . LEU A 1 129 ? -1.423 -4.693 -10.899 1.00 97.12 129 LEU A CA 1
ATOM 1020 C C . LEU A 1 129 ? -2.355 -5.723 -10.250 1.00 97.12 129 LEU A C 1
ATOM 1022 O O . LEU A 1 129 ? -2.011 -6.271 -9.208 1.00 97.12 129 LEU A O 1
ATOM 1026 N N . ARG A 1 130 ? -3.491 -6.058 -10.879 1.00 97.25 130 ARG A N 1
ATOM 1027 C CA . ARG A 1 130 ? -4.377 -7.128 -10.383 1.00 97.25 130 ARG A CA 1
ATOM 1028 C C . ARG A 1 130 ? -3.678 -8.491 -10.345 1.00 97.25 130 ARG A C 1
ATOM 1030 O O . ARG A 1 130 ? -3.789 -9.197 -9.352 1.00 97.25 130 ARG A O 1
ATOM 1037 N N . ARG A 1 131 ? -2.876 -8.827 -11.364 1.00 95.62 131 ARG A N 1
ATOM 1038 C CA . ARG A 1 131 ? -2.055 -10.055 -11.346 1.00 95.62 131 ARG A CA 1
ATOM 1039 C C . ARG A 1 131 ? -1.044 -10.058 -10.200 1.00 95.62 131 ARG A C 1
ATOM 1041 O O . ARG A 1 131 ? -0.827 -11.100 -9.591 1.00 95.62 131 ARG A O 1
ATOM 1048 N N . ILE A 1 132 ? -0.436 -8.909 -9.898 1.00 94.19 132 ILE A N 1
ATOM 1049 C CA . ILE A 1 132 ? 0.484 -8.763 -8.761 1.00 94.19 132 ILE A CA 1
ATOM 1050 C C . ILE A 1 132 ? -0.264 -8.982 -7.440 1.00 94.19 132 ILE A C 1
ATOM 1052 O O . ILE A 1 132 ? 0.244 -9.701 -6.581 1.00 94.19 132 ILE A O 1
ATOM 1056 N N . VAL A 1 133 ? -1.470 -8.426 -7.289 1.00 94.88 133 VAL A N 1
ATOM 1057 C CA . VAL A 1 133 ? -2.342 -8.658 -6.121 1.00 94.88 133 VAL A CA 1
ATOM 1058 C C . VAL A 1 133 ? -2.621 -10.153 -5.923 1.00 94.88 133 VAL A C 1
ATOM 1060 O O . VAL A 1 133 ? -2.487 -10.659 -4.807 1.00 94.88 133 VAL A O 1
ATOM 1063 N N . ASP A 1 134 ? -2.948 -10.872 -6.997 1.00 92.94 134 ASP A N 1
ATOM 1064 C CA . ASP A 1 134 ? -3.272 -12.302 -6.935 1.00 92.94 134 ASP A CA 1
ATOM 1065 C C . ASP A 1 134 ? -2.054 -13.164 -6.577 1.00 92.94 134 ASP A C 1
ATOM 1067 O O . ASP A 1 134 ? -2.149 -14.074 -5.752 1.00 92.94 134 ASP A O 1
ATOM 1071 N N . ALA A 1 135 ? -0.902 -12.863 -7.181 1.00 88.75 135 ALA A N 1
ATOM 1072 C CA . ALA A 1 135 ? 0.313 -13.666 -7.066 1.00 88.75 135 ALA A CA 1
ATOM 1073 C C . ALA A 1 135 ? 1.054 -13.504 -5.728 1.00 88.75 135 AL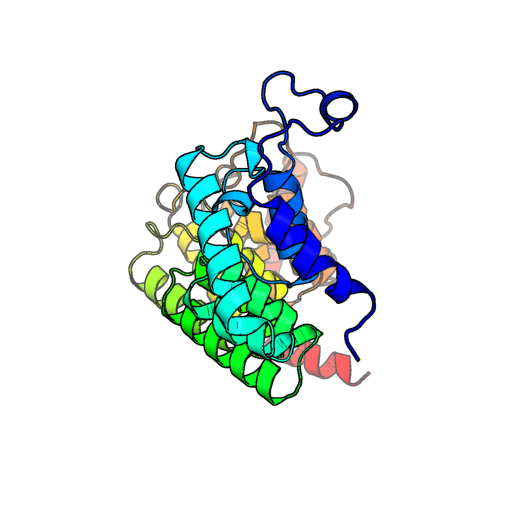A A C 1
ATOM 1075 O O . ALA A 1 135 ? 1.935 -14.309 -5.423 1.00 88.75 135 ALA A O 1
ATOM 1076 N N . ASN A 1 136 ? 0.738 -12.474 -4.938 1.00 82.69 136 ASN A N 1
ATOM 1077 C CA . ASN A 1 136 ? 1.497 -12.131 -3.738 1.00 82.69 136 ASN A CA 1
ATOM 1078 C C . ASN A 1 136 ? 0.742 -12.400 -2.428 1.00 82.69 136 ASN A C 1
ATOM 1080 O O . ASN A 1 136 ? -0.490 -12.477 -2.343 1.00 82.69 136 ASN A O 1
ATOM 1084 N N . TYR A 1 137 ? 1.531 -12.511 -1.359 1.00 82.19 137 TYR A N 1
ATOM 1085 C CA . TYR A 1 137 ? 1.040 -12.408 0.009 1.00 82.19 137 TYR A CA 1
ATOM 1086 C C . TYR A 1 137 ? 0.542 -10.975 0.279 1.00 82.19 137 TYR A C 1
ATOM 1088 O O . TYR A 1 137 ? 0.937 -10.032 -0.409 1.00 82.19 137 TYR A O 1
ATOM 1096 N N . LEU A 1 138 ? -0.350 -10.811 1.261 1.00 83.25 138 LEU A N 1
ATOM 1097 C CA . LEU A 1 138 ? -1.103 -9.566 1.482 1.00 83.25 138 LEU A CA 1
ATOM 1098 C C . LEU A 1 138 ? -0.260 -8.268 1.497 1.00 83.25 138 LEU A C 1
ATOM 1100 O O . LEU A 1 138 ? -0.636 -7.343 0.786 1.00 83.25 138 LEU A O 1
ATOM 1104 N N . PRO A 1 139 ? 0.887 -8.186 2.193 1.00 82.81 139 PRO A N 1
ATOM 1105 C CA . PRO A 1 139 ? 1.798 -7.034 2.135 1.00 82.81 139 PRO A CA 1
ATOM 1106 C C . PRO A 1 139 ? 2.232 -6.636 0.721 1.00 82.81 139 PRO A C 1
ATOM 1108 O O . PRO A 1 139 ? 2.220 -5.460 0.369 1.00 82.81 139 PRO A O 1
ATOM 1111 N N . GLY A 1 140 ? 2.587 -7.611 -0.121 1.00 83.06 140 GLY A N 1
ATOM 1112 C CA . GLY A 1 140 ? 2.914 -7.347 -1.522 1.00 83.06 140 GLY A CA 1
ATOM 1113 C C . GLY A 1 140 ? 1.677 -6.929 -2.324 1.00 83.06 140 GLY A C 1
ATOM 1114 O O . GLY A 1 140 ? 1.728 -6.006 -3.135 1.00 83.06 140 GLY A O 1
ATOM 1115 N N . ALA A 1 141 ? 0.530 -7.551 -2.051 1.00 89.44 141 ALA A N 1
ATOM 1116 C CA . ALA A 1 141 ? -0.722 -7.206 -2.711 1.00 89.44 141 ALA A CA 1
ATOM 1117 C C . ALA A 1 141 ? -1.145 -5.751 -2.439 1.00 89.44 141 ALA A C 1
ATOM 1119 O O . ALA A 1 141 ? -1.464 -5.029 -3.383 1.00 89.44 141 ALA A O 1
ATOM 1120 N N . VAL A 1 142 ? -1.076 -5.278 -1.189 1.00 92.31 142 VAL A N 1
ATOM 1121 C CA . VAL A 1 142 ? -1.525 -3.918 -0.836 1.00 92.31 142 VAL A CA 1
ATOM 1122 C C . VAL A 1 142 ? -0.659 -2.816 -1.441 1.00 92.31 142 VAL A C 1
ATOM 1124 O O . VAL A 1 142 ? -1.183 -1.753 -1.755 1.00 92.31 142 VAL A O 1
ATOM 1127 N N . ARG A 1 143 ? 0.623 -3.076 -1.735 1.00 91.56 143 ARG A N 1
ATOM 1128 C CA . ARG A 1 143 ? 1.467 -2.130 -2.492 1.00 91.56 143 ARG A CA 1
ATOM 1129 C C . ARG A 1 143 ? 0.974 -1.919 -3.922 1.00 91.56 143 ARG A C 1
ATOM 1131 O O . ARG A 1 143 ? 0.952 -0.792 -4.404 1.00 91.56 143 ARG A O 1
ATOM 1138 N N . ALA A 1 144 ? 0.545 -2.983 -4.599 1.00 94.19 144 ALA A N 1
ATOM 1139 C CA . ALA A 1 144 ? -0.122 -2.853 -5.894 1.00 94.19 144 ALA A CA 1
ATOM 1140 C C . ALA A 1 144 ? -1.530 -2.241 -5.741 1.00 94.19 144 ALA A C 1
ATOM 1142 O O . ALA A 1 144 ? -1.972 -1.469 -6.593 1.00 94.19 144 ALA A O 1
ATOM 1143 N N . GLY A 1 145 ? -2.207 -2.543 -4.629 1.00 95.62 145 GLY A N 1
ATOM 1144 C CA . GLY A 1 145 ? -3.493 -1.974 -4.238 1.00 95.62 145 GLY A CA 1
ATOM 1145 C C . GLY A 1 145 ? -3.492 -0.451 -4.127 1.00 95.62 145 GLY A C 1
ATOM 1146 O O . GLY A 1 145 ? -4.392 0.183 -4.669 1.00 95.62 145 GLY A O 1
ATOM 1147 N N . GLU A 1 146 ? -2.476 0.150 -3.500 1.00 94.44 146 GLU A N 1
ATOM 1148 C CA . GLU A 1 146 ? -2.325 1.614 -3.383 1.00 94.44 146 GLU A CA 1
ATOM 1149 C C . GLU A 1 146 ? -2.392 2.299 -4.760 1.00 94.44 146 GLU A C 1
ATOM 1151 O O . GLU A 1 146 ? -3.066 3.316 -4.937 1.00 94.44 146 GLU A O 1
ATOM 1156 N N . VAL A 1 147 ? -1.757 1.696 -5.769 1.00 95.19 147 VAL A N 1
ATOM 1157 C CA . VAL A 1 147 ? -1.778 2.200 -7.147 1.00 95.19 147 VAL A CA 1
ATOM 1158 C C . VAL A 1 147 ? -3.138 1.956 -7.816 1.00 95.19 147 VAL A C 1
ATOM 1160 O O . VAL A 1 147 ? -3.660 2.845 -8.489 1.00 95.19 147 VAL A O 1
ATOM 1163 N N . LEU A 1 148 ? -3.763 0.792 -7.606 1.00 97.00 148 LEU A N 1
ATOM 1164 C CA . LEU A 1 148 ? -5.115 0.503 -8.111 1.00 97.00 148 LEU A CA 1
ATOM 1165 C C . LEU A 1 148 ? -6.165 1.487 -7.568 1.00 97.00 148 LEU A C 1
ATOM 1167 O O . LEU A 1 148 ? -7.054 1.909 -8.314 1.00 97.00 148 LEU A O 1
ATOM 1171 N N . MET A 1 149 ? -6.024 1.934 -6.318 1.00 94.88 149 MET A N 1
ATOM 1172 C CA . MET A 1 149 ? -6.927 2.918 -5.719 1.00 94.88 149 MET A CA 1
ATOM 1173 C C . MET A 1 149 ? -6.888 4.275 -6.434 1.00 94.88 149 MET A C 1
ATOM 1175 O O . MET A 1 149 ? -7.933 4.918 -6.550 1.00 94.88 149 MET A O 1
ATOM 1179 N N . LYS A 1 150 ? -5.747 4.685 -7.018 1.00 90.62 150 LYS A N 1
ATOM 1180 C CA . LYS A 1 150 ? -5.669 5.894 -7.870 1.00 90.62 150 LYS A CA 1
ATOM 1181 C C . LYS A 1 150 ? -6.591 5.810 -9.096 1.00 90.62 150 LYS A C 1
ATOM 1183 O O . LYS A 1 150 ? -7.022 6.835 -9.618 1.00 90.62 150 LYS A O 1
ATOM 1188 N N . LEU A 1 151 ? -6.904 4.596 -9.556 1.00 91.00 151 LEU A N 1
ATOM 1189 C CA . LEU A 1 151 ? -7.821 4.329 -10.668 1.00 91.00 151 LEU A CA 1
ATOM 1190 C C . LEU A 1 151 ? -9.278 4.106 -10.230 1.00 91.00 151 LEU A C 1
ATOM 1192 O O . LEU A 1 151 ? -10.107 3.763 -11.078 1.00 91.00 151 LEU A O 1
ATOM 1196 N N . GLY A 1 152 ? -9.582 4.228 -8.933 1.00 91.81 152 GLY A N 1
ATOM 1197 C CA . GLY A 1 152 ? -10.871 3.827 -8.367 1.00 91.81 152 GLY A CA 1
ATOM 1198 C C . GLY A 1 152 ? -11.133 2.320 -8.463 1.00 91.81 152 GLY A C 1
ATOM 1199 O O . GLY A 1 152 ? -12.287 1.901 -8.456 1.00 91.81 152 GLY A O 1
ATOM 1200 N N . ASP A 1 153 ? -10.085 1.504 -8.610 1.00 95.12 153 ASP A N 1
ATOM 1201 C CA . ASP A 1 153 ? -10.200 0.052 -8.708 1.00 95.12 153 ASP A CA 1
ATOM 1202 C C . ASP A 1 153 ? -10.067 -0.586 -7.320 1.00 95.12 153 ASP A C 1
ATOM 1204 O O . ASP A 1 153 ? -8.973 -0.693 -6.769 1.00 95.12 153 ASP A O 1
ATOM 1208 N N . THR A 1 154 ? -11.194 -1.023 -6.758 1.00 95.12 154 THR A N 1
ATOM 1209 C CA . THR A 1 154 ? -11.270 -1.588 -5.403 1.00 95.12 154 THR A CA 1
ATOM 1210 C C . THR A 1 154 ? -10.890 -3.066 -5.325 1.00 95.12 154 THR A C 1
ATOM 1212 O O . THR A 1 154 ? -11.030 -3.658 -4.261 1.00 95.12 154 THR A O 1
ATOM 1215 N N . TYR A 1 155 ? -10.396 -3.679 -6.407 1.00 95.69 155 TYR A N 1
ATOM 1216 C CA . TYR A 1 155 ? -10.095 -5.117 -6.456 1.00 95.69 155 TYR A CA 1
ATOM 1217 C C . TYR A 1 155 ? -9.198 -5.599 -5.307 1.00 95.69 155 TYR A C 1
ATOM 1219 O O . TYR A 1 155 ? -9.427 -6.657 -4.727 1.00 95.69 155 TYR A O 1
ATOM 1227 N N . CYS A 1 156 ? -8.185 -4.809 -4.938 1.00 95.00 156 CYS A N 1
ATOM 1228 C CA . CYS A 1 156 ? -7.301 -5.177 -3.835 1.00 95.00 156 CYS A CA 1
ATOM 1229 C C . CYS A 1 156 ? -8.032 -5.212 -2.484 1.00 95.00 156 CYS A C 1
ATOM 1231 O O . CYS A 1 156 ? -7.666 -6.025 -1.642 1.00 95.00 156 CYS A O 1
ATOM 1233 N N . LEU A 1 157 ? -9.055 -4.375 -2.269 1.00 93.12 157 LEU A N 1
ATOM 1234 C CA . LEU A 1 157 ? -9.863 -4.427 -1.046 1.00 93.12 157 LEU A CA 1
ATOM 1235 C C . LEU A 1 157 ? -10.634 -5.742 -0.962 1.00 93.12 157 LEU A C 1
ATOM 1237 O O . LEU A 1 157 ? -10.643 -6.354 0.095 1.00 93.12 157 LEU A O 1
ATOM 1241 N N . ASP A 1 158 ? -11.197 -6.218 -2.075 1.00 92.62 158 ASP A N 1
ATOM 1242 C CA . ASP A 1 158 ? -11.919 -7.496 -2.107 1.00 92.62 158 ASP A CA 1
ATOM 1243 C C . ASP A 1 158 ? -10.988 -8.681 -1.780 1.00 92.62 158 ASP A C 1
ATOM 1245 O O . ASP A 1 158 ? -11.349 -9.573 -1.015 1.00 92.62 158 ASP A O 1
ATOM 1249 N N . VAL A 1 159 ? -9.750 -8.662 -2.292 1.00 91.69 159 VAL A N 1
ATOM 1250 C CA . VAL A 1 159 ? -8.736 -9.686 -1.973 1.00 91.69 159 VAL A CA 1
ATOM 1251 C C . VAL A 1 159 ? -8.263 -9.588 -0.519 1.00 91.69 159 VAL A C 1
ATOM 1253 O O . VAL A 1 159 ? -8.016 -10.615 0.116 1.00 91.69 159 VAL A O 1
ATOM 1256 N N . VAL A 1 160 ? -8.115 -8.371 0.012 1.00 89.12 160 VAL A N 1
ATOM 1257 C CA . VAL A 1 160 ? -7.754 -8.139 1.418 1.00 89.12 160 VAL A CA 1
ATOM 1258 C C . VAL A 1 160 ? -8.856 -8.648 2.343 1.00 89.12 160 VAL A C 1
ATOM 1260 O O . VAL A 1 160 ? -8.544 -9.415 3.247 1.00 89.12 160 VAL A O 1
ATOM 1263 N N . ASP A 1 161 ? -10.115 -8.292 2.088 1.00 87.56 161 ASP A N 1
ATOM 1264 C CA . ASP A 1 161 ? -11.292 -8.741 2.843 1.00 87.56 161 ASP A CA 1
ATOM 1265 C C . ASP A 1 161 ? -11.361 -10.273 2.898 1.00 87.56 161 ASP A C 1
ATOM 1267 O O . ASP A 1 161 ? -11.370 -10.860 3.982 1.00 87.56 161 ASP A O 1
ATOM 1271 N N . GLN A 1 162 ? -11.271 -10.930 1.735 1.00 87.44 162 GLN A N 1
ATOM 1272 C CA . GLN A 1 162 ? -11.281 -12.388 1.646 1.00 87.44 162 GLN A CA 1
ATOM 1273 C C . GLN A 1 162 ? -10.127 -13.025 2.437 1.00 87.44 162 GLN A C 1
ATOM 1275 O O . GLN A 1 162 ? -10.357 -13.874 3.298 1.00 87.44 162 GLN A O 1
ATOM 1280 N N . LYS A 1 163 ? -8.876 -12.628 2.162 1.00 85.12 163 LYS A N 1
ATOM 1281 C CA . LYS A 1 163 ? -7.695 -13.267 2.768 1.00 85.12 163 LYS A CA 1
ATOM 1282 C C . LYS A 1 163 ? -7.568 -12.960 4.263 1.00 85.12 163 LYS A C 1
ATOM 1284 O O . LYS A 1 163 ? -7.042 -13.795 4.997 1.00 85.12 163 LYS A O 1
ATOM 1289 N N . LEU A 1 164 ? -8.001 -11.783 4.725 1.00 80.44 164 LEU A N 1
ATOM 1290 C CA . LEU A 1 164 ? -8.085 -11.490 6.158 1.00 80.44 164 LEU A CA 1
ATOM 1291 C C . LEU A 1 164 ? -9.140 -12.385 6.812 1.00 80.44 164 LEU A C 1
ATOM 1293 O O . LEU A 1 164 ? -8.817 -13.067 7.781 1.00 80.44 164 LEU A O 1
ATOM 1297 N N . GLY A 1 165 ? -10.349 -12.459 6.247 1.00 78.94 165 GLY A N 1
ATOM 1298 C CA . GLY A 1 165 ? -11.414 -13.322 6.757 1.00 78.94 165 GLY A CA 1
ATOM 1299 C C . GLY A 1 165 ? -10.997 -14.794 6.861 1.00 78.94 165 GLY A C 1
ATOM 1300 O O . GLY A 1 165 ? -11.183 -15.412 7.908 1.00 78.94 165 GLY A O 1
ATOM 1301 N N . GLU A 1 166 ? -10.366 -15.342 5.818 1.00 81.50 166 GLU A N 1
ATOM 1302 C CA . GLU A 1 166 ? -9.852 -16.721 5.799 1.00 81.50 166 GLU A CA 1
ATOM 1303 C C . GLU A 1 166 ? -8.797 -16.959 6.890 1.00 81.50 166 GLU A C 1
ATOM 1305 O O . GLU A 1 166 ? -8.926 -17.888 7.688 1.00 81.50 166 GLU A O 1
ATOM 1310 N N . ARG A 1 167 ? -7.775 -16.098 6.979 1.00 74.81 167 ARG A N 1
ATOM 1311 C CA . ARG A 1 167 ? -6.673 -16.282 7.937 1.00 74.81 167 ARG A CA 1
ATOM 1312 C C . ARG A 1 167 ? -7.126 -16.172 9.390 1.00 74.81 167 ARG A C 1
ATOM 1314 O O . ARG A 1 167 ? -6.648 -16.926 10.234 1.00 74.81 167 ARG A O 1
ATOM 1321 N N . PHE A 1 168 ? -8.061 -15.272 9.684 1.00 71.00 168 PHE A N 1
ATOM 1322 C CA . PHE A 1 168 ? -8.618 -15.151 11.031 1.00 71.00 168 PHE A CA 1
ATOM 1323 C C . PHE A 1 168 ? -9.578 -16.289 11.384 1.00 71.00 168 PHE A C 1
ATOM 1325 O O . PHE A 1 168 ? -9.616 -16.697 12.544 1.00 71.00 168 PHE A O 1
ATOM 1332 N N . ALA A 1 169 ? -10.303 -16.843 10.407 1.00 71.62 169 ALA A N 1
ATOM 1333 C CA . ALA A 1 169 ? -11.101 -18.049 10.618 1.00 71.62 169 ALA A CA 1
ATOM 1334 C C . ALA A 1 169 ? -10.226 -19.279 10.920 1.00 71.62 169 ALA A C 1
ATOM 1336 O O . ALA A 1 169 ? -10.623 -20.130 11.716 1.00 71.62 169 ALA A O 1
ATOM 1337 N N . GLU A 1 170 ? -9.039 -19.372 10.314 1.00 74.06 170 GLU A N 1
ATOM 1338 C CA . GLU A 1 170 ? -8.076 -20.446 10.583 1.00 74.06 170 GLU A CA 1
ATOM 1339 C C . GLU A 1 170 ? -7.425 -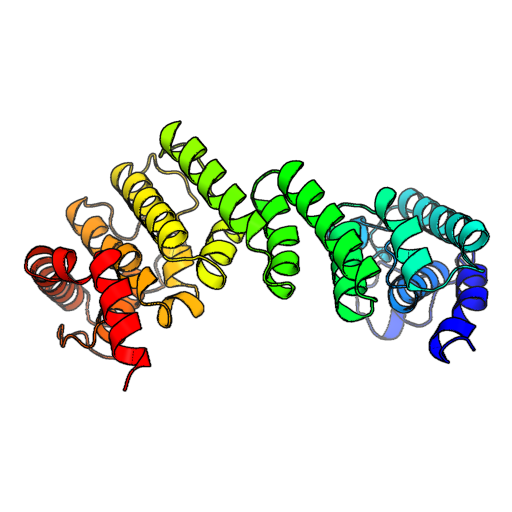20.311 11.964 1.00 74.06 170 GLU A C 1
ATOM 1341 O O . GLU A 1 170 ? -7.285 -21.305 12.680 1.00 74.06 170 GLU A O 1
ATOM 1346 N N . SER A 1 171 ? -7.016 -19.097 12.346 1.00 68.00 171 SER A N 1
ATOM 1347 C CA . SER A 1 171 ? -6.419 -18.838 13.655 1.00 68.00 171 SER A CA 1
ATOM 1348 C C . SER A 1 171 ? -6.328 -17.345 13.967 1.00 68.00 171 SER A C 1
ATOM 1350 O O . SER A 1 171 ? -5.508 -16.615 13.408 1.00 68.00 171 SER A O 1
ATOM 1352 N N . ALA A 1 172 ? -7.099 -16.908 14.963 1.00 61.06 172 ALA A N 1
ATOM 1353 C CA . ALA A 1 172 ? -7.010 -15.557 15.515 1.00 61.06 172 ALA A CA 1
ATOM 1354 C C . ALA A 1 172 ? -5.675 -15.261 16.231 1.00 61.06 172 ALA A C 1
ATOM 1356 O O . ALA A 1 172 ? -5.377 -14.103 16.514 1.00 61.06 172 ALA A O 1
ATOM 1357 N N . THR A 1 173 ? -4.885 -16.293 16.549 1.00 59.03 173 THR A N 1
ATOM 1358 C CA . THR A 1 173 ? -3.697 -16.205 17.415 1.00 59.03 173 THR A CA 1
ATOM 1359 C C . THR A 1 173 ? -2.372 -16.343 16.674 1.00 59.03 173 THR A C 1
ATOM 1361 O O . THR A 1 173 ? -1.342 -15.884 17.158 1.00 59.03 173 THR A O 1
ATOM 1364 N N . SER A 1 174 ? -2.364 -16.968 15.494 1.00 55.19 174 SER A N 1
ATOM 1365 C CA . SER A 1 174 ? -1.128 -17.222 14.742 1.00 55.19 174 SER A CA 1
ATOM 1366 C C . SER A 1 174 ? -0.918 -16.278 13.567 1.00 55.19 174 SER A C 1
ATOM 1368 O O . SER A 1 174 ? 0.108 -16.388 12.894 1.00 55.19 174 SER A O 1
ATOM 1370 N N . TYR A 1 175 ? -1.882 -15.398 13.278 1.00 57.66 175 TYR A N 1
ATOM 1371 C CA . TYR A 1 175 ? -1.781 -14.517 12.130 1.00 57.66 175 TYR A CA 1
ATOM 1372 C C . TYR A 1 175 ? -1.245 -13.130 12.492 1.00 57.66 175 TYR A C 1
ATOM 1374 O O . TYR A 1 175 ? -1.935 -12.279 13.051 1.00 57.66 175 TYR A O 1
ATOM 1382 N N . ASP A 1 176 ? 0.015 -12.924 12.122 1.00 63.53 176 ASP A N 1
ATOM 1383 C CA . ASP A 1 176 ? 0.702 -11.643 12.138 1.00 63.53 176 ASP A CA 1
ATOM 1384 C C . ASP A 1 176 ? 0.278 -10.823 10.907 1.00 63.53 176 ASP A C 1
ATOM 1386 O O . ASP A 1 176 ? 0.770 -11.024 9.788 1.00 63.53 176 ASP A O 1
ATOM 1390 N N . VAL A 1 177 ? -0.723 -9.957 11.089 1.00 66.38 177 VAL A N 1
ATOM 1391 C CA . VAL A 1 177 ? -1.122 -9.012 10.045 1.00 66.38 177 VAL A CA 1
ATOM 1392 C C . VAL A 1 177 ? -0.047 -7.934 9.962 1.00 66.38 177 VAL A C 1
ATOM 1394 O O . VAL A 1 177 ? 0.033 -7.051 10.814 1.00 66.38 177 VAL A O 1
ATOM 1397 N N . ASP A 1 178 ? 0.745 -7.979 8.895 1.00 75.88 178 ASP A N 1
ATOM 1398 C CA . ASP A 1 178 ? 1.690 -6.915 8.565 1.00 75.88 178 ASP A CA 1
ATOM 1399 C C . ASP A 1 178 ? 0.994 -5.542 8.585 1.00 75.88 178 ASP A C 1
ATOM 1401 O O . ASP A 1 178 ? -0.091 -5.354 8.015 1.00 75.88 178 ASP A O 1
ATOM 1405 N N . SER A 1 179 ? 1.641 -4.565 9.219 1.00 76.69 179 SER A N 1
ATOM 1406 C CA . SER A 1 179 ? 1.097 -3.222 9.416 1.00 76.69 179 SER A CA 1
ATOM 1407 C C . SER A 1 179 ? 0.714 -2.525 8.109 1.00 76.69 179 SER A C 1
ATOM 1409 O O . SER A 1 179 ? -0.234 -1.741 8.100 1.00 76.69 179 SER A O 1
ATOM 1411 N N . SER A 1 180 ? 1.366 -2.849 6.987 1.00 82.81 180 SER A N 1
ATOM 1412 C CA . SER A 1 180 ? 1.013 -2.314 5.665 1.00 82.81 180 SER A CA 1
ATOM 1413 C C . SER A 1 180 ? -0.421 -2.646 5.246 1.00 82.81 180 SER A C 1
ATOM 1415 O O . SER A 1 180 ? -1.096 -1.802 4.658 1.00 82.81 180 SER A O 1
ATOM 1417 N N . VAL A 1 181 ? -0.923 -3.834 5.593 1.00 86.75 181 VAL A N 1
ATOM 1418 C CA . VAL A 1 181 ? -2.292 -4.256 5.268 1.00 86.75 181 VAL A CA 1
ATOM 1419 C C . VAL A 1 181 ? -3.300 -3.473 6.103 1.00 86.75 181 VAL A C 1
ATOM 1421 O O . VAL A 1 181 ? -4.312 -3.009 5.581 1.00 86.75 181 VAL A O 1
ATOM 1424 N N . ILE A 1 182 ? -2.991 -3.267 7.385 1.00 86.38 182 ILE A N 1
ATOM 1425 C CA . ILE A 1 182 ? -3.829 -2.490 8.301 1.00 86.38 182 ILE A CA 1
ATOM 1426 C C . ILE A 1 182 ? -3.912 -1.034 7.832 1.00 86.38 182 ILE A C 1
ATOM 1428 O O . ILE A 1 182 ? -5.009 -0.498 7.698 1.00 86.38 182 ILE A O 1
ATOM 1432 N N . PHE A 1 183 ? -2.776 -0.408 7.507 1.00 87.50 183 PHE A N 1
ATOM 1433 C CA . PHE A 1 183 ? -2.757 0.964 6.993 1.00 87.50 183 PHE A CA 1
ATOM 1434 C C . PHE A 1 183 ? -3.508 1.104 5.668 1.00 87.50 183 PHE A C 1
ATOM 1436 O O . PHE A 1 183 ? -4.240 2.078 5.492 1.00 87.50 183 PHE A O 1
ATOM 1443 N N . PHE A 1 184 ? -3.401 0.117 4.776 1.00 90.69 184 PHE A N 1
ATOM 1444 C CA . PHE A 1 184 ? -4.158 0.105 3.528 1.00 90.69 184 PHE A CA 1
ATOM 1445 C C . PHE A 1 184 ? -5.675 0.109 3.777 1.00 90.69 184 PHE A C 1
ATOM 1447 O O . PHE A 1 184 ? -6.386 0.932 3.200 1.00 90.69 184 PHE A O 1
ATOM 1454 N N . VAL A 1 185 ? -6.177 -0.741 4.684 1.00 90.56 185 VAL A N 1
ATOM 1455 C CA . VAL A 1 185 ? -7.606 -0.764 5.056 1.00 90.56 185 VAL A CA 1
ATOM 1456 C C . VAL A 1 185 ? -8.023 0.528 5.758 1.00 90.56 185 VAL A C 1
ATOM 1458 O O . VAL A 1 185 ? -9.080 1.071 5.453 1.00 90.56 185 VAL A O 1
ATOM 1461 N N . ILE A 1 186 ? -7.194 1.080 6.645 1.00 89.75 186 ILE A N 1
ATOM 1462 C CA . ILE A 1 186 ? -7.501 2.351 7.314 1.00 89.75 186 ILE A CA 1
ATOM 1463 C C . ILE A 1 186 ? -7.633 3.497 6.299 1.00 89.75 186 ILE A C 1
ATOM 1465 O O . ILE A 1 186 ? -8.490 4.369 6.450 1.00 89.75 186 ILE A O 1
ATOM 1469 N N . GLN A 1 187 ? -6.789 3.507 5.267 1.00 90.44 187 GLN A N 1
ATOM 1470 C CA . GLN A 1 187 ? -6.751 4.578 4.276 1.00 90.44 187 GLN A CA 1
ATOM 1471 C C . GLN A 1 187 ? -7.820 4.440 3.185 1.00 90.44 187 GLN A C 1
ATOM 1473 O O . GLN A 1 187 ? -8.337 5.450 2.706 1.00 90.44 187 GLN A O 1
ATOM 1478 N N . HIS A 1 188 ? -8.133 3.213 2.772 1.00 91.50 188 HIS A N 1
ATOM 1479 C CA . HIS A 1 188 ? -8.933 2.946 1.573 1.00 91.50 188 HIS A CA 1
ATOM 1480 C C . HIS A 1 188 ? -10.174 2.083 1.820 1.00 91.50 188 HIS A C 1
ATOM 1482 O O . HIS A 1 188 ? -11.002 1.943 0.921 1.00 91.50 188 HIS A O 1
ATOM 1488 N N . GLY A 1 189 ? -10.305 1.501 3.010 1.00 89.00 189 GLY A N 1
ATOM 1489 C CA . GLY A 1 189 ? -11.343 0.539 3.348 1.00 89.00 189 GLY A CA 1
ATOM 1490 C C . GLY A 1 189 ? -12.752 1.120 3.331 1.00 89.00 189 GLY A C 1
ATOM 1491 O O . GLY A 1 189 ? -13.015 2.242 3.768 1.00 89.00 189 GLY A O 1
ATOM 1492 N N . ARG A 1 190 ? -13.681 0.298 2.855 1.00 89.75 190 ARG A N 1
ATOM 1493 C CA . ARG A 1 190 ? -15.129 0.487 2.925 1.00 89.75 190 ARG A CA 1
ATOM 1494 C C . ARG A 1 190 ? -15.629 0.072 4.307 1.00 89.75 190 ARG A C 1
ATOM 1496 O O . ARG A 1 190 ? -14.906 -0.503 5.118 1.00 89.75 190 ARG A O 1
ATOM 1503 N N . SER A 1 191 ? -16.916 0.289 4.553 1.00 88.38 191 SER A N 1
ATOM 1504 C CA . SER A 1 191 ? -17.561 -0.095 5.812 1.00 88.38 191 SER A CA 1
ATOM 1505 C C . SER A 1 191 ? -17.414 -1.586 6.161 1.00 88.38 191 SER A C 1
ATOM 1507 O O . SER A 1 191 ? -17.252 -1.912 7.333 1.00 88.38 191 SER A O 1
ATOM 1509 N N . GLN A 1 192 ? -17.442 -2.479 5.163 1.00 88.06 192 GLN A N 1
ATOM 1510 C CA . GLN A 1 192 ? -17.197 -3.918 5.341 1.00 88.06 192 GLN A CA 1
ATOM 1511 C C . GLN A 1 192 ? -15.747 -4.205 5.751 1.00 88.06 192 GLN A C 1
ATOM 1513 O O . GLN A 1 192 ? -15.523 -4.961 6.688 1.00 88.06 192 GLN A O 1
ATOM 1518 N N . ASP A 1 193 ? -14.774 -3.566 5.099 1.00 89.12 193 ASP A N 1
ATOM 1519 C CA . ASP A 1 193 ? -13.354 -3.823 5.357 1.00 89.12 193 ASP A CA 1
ATOM 1520 C C . ASP A 1 193 ? -12.979 -3.371 6.792 1.00 89.12 193 ASP A C 1
ATOM 1522 O O . ASP A 1 193 ? -12.255 -4.057 7.514 1.00 89.12 193 ASP A O 1
ATOM 1526 N N . TRP A 1 194 ? -13.565 -2.259 7.262 1.00 88.94 194 TRP A N 1
ATOM 1527 C CA . TRP A 1 194 ? -13.472 -1.807 8.659 1.00 88.94 194 TRP A CA 1
ATOM 1528 C C . TRP A 1 194 ? -14.139 -2.757 9.659 1.00 88.94 194 TRP A C 1
ATOM 1530 O O . TRP A 1 194 ? -13.660 -2.910 10.786 1.00 88.94 194 TRP A O 1
ATOM 1540 N N . GLN A 1 195 ? -15.250 -3.383 9.268 1.00 88.12 195 GLN A N 1
ATOM 1541 C CA . GLN A 1 195 ? -15.924 -4.374 10.098 1.00 88.12 195 GLN A CA 1
ATOM 1542 C C . GLN A 1 195 ? -15.026 -5.600 10.297 1.00 88.12 195 GLN A C 1
ATOM 1544 O O . GLN A 1 195 ? -14.805 -5.989 11.442 1.00 88.12 195 GLN A O 1
ATOM 1549 N N . VAL A 1 196 ? -14.436 -6.133 9.222 1.00 87.12 196 VAL A N 1
ATOM 1550 C CA . VAL A 1 196 ? -13.476 -7.244 9.317 1.00 87.12 196 VAL A CA 1
ATOM 1551 C C . VAL A 1 196 ? -12.288 -6.855 10.189 1.00 87.12 196 VAL A C 1
ATOM 1553 O O . VAL A 1 196 ? -11.946 -7.595 11.106 1.00 87.12 196 VAL A O 1
ATOM 1556 N N . LEU A 1 197 ? -11.715 -5.662 9.998 1.00 87.31 197 LEU A N 1
ATOM 1557 C CA . LEU A 1 197 ? -10.614 -5.173 10.835 1.00 87.31 197 LEU A CA 1
ATOM 1558 C C . LEU A 1 197 ? -10.988 -5.122 12.331 1.00 87.31 197 LEU A C 1
ATOM 1560 O O . LEU A 1 197 ? -10.184 -5.501 13.182 1.00 87.31 197 LEU A O 1
ATOM 1564 N N . THR A 1 198 ? -12.217 -4.704 12.647 1.00 88.19 198 THR A N 1
ATOM 1565 C CA . THR A 1 198 ? -12.744 -4.659 14.022 1.00 88.19 198 THR A CA 1
ATOM 1566 C C . THR A 1 198 ? -12.919 -6.061 14.611 1.00 88.19 198 THR A C 1
ATOM 1568 O O . THR A 1 198 ? -12.517 -6.303 15.747 1.00 88.19 198 THR A O 1
ATOM 1571 N N . GLU A 1 199 ? -13.496 -6.995 13.852 1.00 86.06 199 GLU A N 1
ATOM 1572 C CA . GLU A 1 199 ? -13.690 -8.391 14.271 1.00 86.06 199 GLU A CA 1
ATOM 1573 C C . GLU A 1 199 ? -12.343 -9.084 14.526 1.00 86.06 199 GLU A C 1
ATOM 1575 O O . GLU A 1 199 ? -12.158 -9.750 15.546 1.00 86.06 199 GLU A O 1
ATOM 1580 N N . CYS A 1 200 ? -11.365 -8.837 13.654 1.00 83.19 200 CYS A N 1
ATOM 1581 C CA . CYS A 1 200 ? -9.999 -9.328 13.792 1.00 83.19 200 CYS A CA 1
ATOM 1582 C C . CYS A 1 200 ? -9.312 -8.764 15.046 1.00 83.19 200 CYS A C 1
ATOM 1584 O O . CYS A 1 200 ? -8.715 -9.513 15.820 1.00 83.19 200 CYS A O 1
ATOM 1586 N N . ALA A 1 201 ? -9.429 -7.453 15.284 1.00 83.81 201 ALA A N 1
ATOM 1587 C CA . ALA A 1 201 ? -8.874 -6.804 16.470 1.00 83.81 201 ALA A CA 1
ATOM 1588 C C . ALA A 1 201 ? -9.497 -7.337 17.770 1.00 83.81 201 ALA A C 1
ATOM 1590 O O . ALA A 1 201 ? -8.787 -7.524 18.758 1.00 83.81 201 ALA A O 1
ATOM 1591 N N . LEU A 1 202 ? -10.806 -7.612 17.772 1.00 84.56 202 LEU A N 1
ATOM 1592 C CA . LEU A 1 202 ? -11.489 -8.222 18.912 1.00 84.56 202 LEU A CA 1
ATOM 1593 C C . LEU A 1 202 ? -10.964 -9.637 19.180 1.00 84.56 202 LEU A C 1
ATOM 1595 O O . LEU A 1 202 ? -10.664 -9.963 20.325 1.00 84.56 202 LEU A O 1
ATOM 1599 N N . ALA A 1 203 ? -10.797 -10.453 18.139 1.00 81.25 203 ALA A N 1
ATOM 1600 C CA . ALA A 1 203 ? -10.295 -11.816 18.282 1.00 81.25 203 ALA A CA 1
ATOM 1601 C C . ALA A 1 203 ? -8.843 -11.854 18.807 1.00 81.25 203 ALA A C 1
ATOM 1603 O O . ALA A 1 203 ? -8.538 -12.641 19.705 1.00 81.25 203 ALA A O 1
ATOM 1604 N N . GLN A 1 204 ? -7.964 -10.964 18.319 1.00 79.44 204 GLN A N 1
ATOM 1605 C CA . GLN A 1 204 ? -6.603 -10.802 18.860 1.00 79.44 204 GLN A CA 1
ATOM 1606 C C . GLN A 1 204 ? -6.627 -10.383 20.332 1.00 79.44 204 GLN A C 1
ATOM 1608 O O . GLN A 1 204 ? -5.835 -10.866 21.140 1.00 79.44 204 GLN A O 1
ATOM 1613 N N . LEU A 1 205 ? -7.547 -9.485 20.685 1.00 79.12 205 LEU A N 1
ATOM 1614 C CA . LEU A 1 205 ? -7.692 -9.009 22.047 1.00 79.12 205 LEU A CA 1
ATOM 1615 C C . LEU A 1 205 ? -8.139 -10.133 22.994 1.00 79.12 205 LEU A C 1
ATOM 1617 O O . LEU A 1 205 ? -7.551 -10.306 24.056 1.00 79.12 205 LEU A O 1
ATOM 1621 N N . GLU A 1 206 ? -9.142 -10.923 22.614 1.00 79.56 206 GLU A N 1
ATOM 1622 C CA . GLU A 1 206 ? -9.633 -12.048 23.421 1.00 79.56 206 GLU A CA 1
ATOM 1623 C C . GLU A 1 206 ? -8.598 -13.175 23.567 1.00 79.56 206 GLU A C 1
ATOM 1625 O O . GLU A 1 206 ? -8.599 -13.888 24.572 1.00 79.56 206 GLU A O 1
ATOM 1630 N N . ALA A 1 207 ? -7.670 -13.295 22.615 1.00 76.50 207 ALA A N 1
ATOM 1631 C CA . ALA A 1 207 ? -6.552 -14.230 22.678 1.00 76.50 207 ALA A CA 1
ATOM 1632 C C . ALA A 1 207 ? -5.442 -13.836 23.678 1.00 76.50 207 ALA A C 1
ATOM 1634 O O . ALA A 1 207 ? -4.643 -14.693 24.070 1.00 76.50 207 ALA A O 1
ATOM 1635 N N . GLY A 1 208 ? -5.369 -12.569 24.105 1.00 71.62 208 GLY A N 1
ATOM 1636 C CA . GLY A 1 208 ? -4.373 -12.084 25.067 1.00 71.62 208 GLY A CA 1
ATOM 1637 C C . GLY A 1 208 ? -2.920 -12.317 24.620 1.00 71.62 208 GLY A C 1
ATOM 1638 O O . GLY A 1 208 ? -2.570 -12.062 23.471 1.00 71.62 208 GLY A O 1
ATOM 1639 N N . ASP A 1 209 ? -2.069 -12.837 25.516 1.00 59.88 209 ASP A N 1
ATOM 1640 C CA . ASP A 1 209 ? -0.637 -13.102 25.251 1.00 59.88 209 ASP A CA 1
ATOM 1641 C C . ASP A 1 209 ? -0.395 -14.131 24.120 1.00 59.88 209 ASP A C 1
ATOM 1643 O O . ASP A 1 209 ? 0.715 -14.231 23.598 1.00 59.88 209 ASP A O 1
ATOM 1647 N N . ALA A 1 210 ? -1.420 -14.896 23.722 1.00 54.34 210 ALA A N 1
ATOM 1648 C CA . ALA A 1 210 ? -1.354 -15.822 22.591 1.00 54.34 210 ALA A CA 1
ATOM 1649 C C . ALA A 1 210 ? -1.632 -15.145 21.234 1.00 54.34 210 ALA A C 1
ATOM 1651 O O . ALA A 1 210 ? -1.444 -15.786 20.208 1.00 54.34 210 ALA A O 1
ATOM 1652 N N . GLY A 1 211 ? -2.070 -13.881 21.211 1.00 54.97 211 GLY A N 1
ATOM 1653 C CA . GLY A 1 211 ? -2.514 -13.150 20.015 1.00 54.97 211 GLY A CA 1
ATOM 1654 C C . GLY A 1 211 ? -1.418 -12.626 19.072 1.00 54.97 211 GLY A C 1
ATOM 1655 O O . GLY A 1 211 ? -1.742 -11.917 18.122 1.00 54.97 211 GLY A O 1
ATOM 1656 N N . GLY A 1 212 ? -0.140 -12.945 19.310 1.00 51.34 212 GLY A N 1
ATOM 1657 C CA . GLY A 1 212 ? 0.990 -12.453 18.504 1.00 51.34 212 GLY A CA 1
ATOM 1658 C C . GLY A 1 212 ? 1.455 -11.033 18.870 1.00 51.34 212 GLY A C 1
ATOM 1659 O O . GLY A 1 212 ? 0.884 -10.391 19.739 1.00 51.34 212 GLY A O 1
ATOM 1660 N N . GLY A 1 213 ? 2.552 -10.556 18.261 1.00 49.00 213 GLY A N 1
ATOM 1661 C CA . GLY A 1 213 ? 3.220 -9.286 18.620 1.00 49.00 213 GLY A CA 1
ATOM 1662 C C . GLY A 1 213 ? 2.827 -8.052 17.794 1.00 49.00 213 GLY A C 1
ATOM 1663 O O . GLY A 1 213 ? 3.265 -6.947 18.112 1.00 49.00 213 GLY A O 1
ATOM 1664 N N . HIS A 1 214 ? 2.018 -8.222 16.747 1.00 55.97 214 HIS A N 1
ATOM 1665 C CA . HIS A 1 214 ? 1.597 -7.159 15.833 1.00 55.97 214 HIS A CA 1
ATOM 1666 C C . HIS A 1 214 ? 0.083 -6.970 15.927 1.00 55.97 214 HIS A C 1
ATOM 1668 O O . HIS A 1 214 ? -0.709 -7.688 15.316 1.00 55.97 214 HIS A O 1
ATOM 1674 N N . PHE A 1 215 ? -0.322 -6.009 16.751 1.00 69.25 215 PHE A N 1
ATOM 1675 C CA . PHE A 1 215 ? -1.729 -5.766 17.031 1.00 69.25 215 PHE A CA 1
ATOM 1676 C C . PHE A 1 215 ? -2.320 -4.757 16.044 1.00 69.25 215 PHE A C 1
ATOM 1678 O O . PHE A 1 215 ? -1.734 -3.707 15.767 1.00 69.25 215 PHE A O 1
ATOM 1685 N N . ILE A 1 216 ? -3.533 -5.048 15.574 1.00 79.50 216 ILE A N 1
ATOM 1686 C CA . ILE A 1 216 ? -4.331 -4.139 14.739 1.00 79.50 216 ILE A CA 1
ATOM 1687 C C . ILE A 1 216 ? -4.607 -2.818 15.472 1.00 79.50 216 ILE A C 1
ATOM 1689 O O . ILE A 1 216 ? -4.554 -1.736 14.889 1.00 79.50 216 ILE A O 1
ATOM 1693 N N . LEU A 1 217 ? -4.873 -2.907 16.774 1.00 81.06 217 LEU A N 1
ATOM 1694 C CA . LEU A 1 217 ? -5.335 -1.791 17.589 1.00 81.06 217 LEU A CA 1
ATOM 1695 C C . LEU A 1 217 ? -4.313 -0.633 17.708 1.00 81.06 217 LEU A C 1
ATOM 1697 O O . LEU A 1 217 ? -4.713 0.501 17.449 1.00 81.06 217 LEU A O 1
ATOM 1701 N N . PRO A 1 218 ? -3.013 -0.855 18.007 1.00 78.12 218 PRO A N 1
ATOM 1702 C CA . PRO A 1 218 ? -1.988 0.188 17.914 1.00 78.12 218 PRO A CA 1
ATOM 1703 C C . PRO A 1 218 ? -1.935 0.882 16.551 1.00 78.12 218 PRO A C 1
ATOM 1705 O O . PRO A 1 218 ? -1.911 2.107 16.500 1.00 78.12 218 PRO A O 1
ATOM 1708 N N . ALA A 1 219 ? -1.972 0.128 15.448 1.00 80.31 219 ALA A N 1
ATOM 1709 C CA . ALA A 1 219 ? -1.899 0.714 14.110 1.00 80.31 219 ALA A CA 1
ATOM 1710 C C . ALA A 1 219 ? -3.111 1.613 13.804 1.00 80.31 219 ALA A C 1
ATOM 1712 O O . ALA A 1 219 ? -2.946 2.689 13.233 1.00 80.31 219 ALA A O 1
ATOM 1713 N N . VAL A 1 220 ? -4.314 1.216 14.238 1.00 82.94 220 VAL A N 1
ATOM 1714 C CA . VAL A 1 220 ? -5.533 2.038 14.125 1.00 82.94 220 VAL A CA 1
ATOM 1715 C C . VAL A 1 220 ? -5.436 3.305 14.975 1.00 82.94 220 VAL A C 1
ATOM 1717 O O . VAL A 1 220 ? -5.787 4.381 14.502 1.00 82.94 220 VAL A O 1
ATOM 1720 N N . ILE A 1 221 ? -4.936 3.198 16.207 1.00 81.00 221 ILE A N 1
ATOM 1721 C CA . ILE A 1 221 ? -4.770 4.342 17.115 1.00 81.00 221 ILE A CA 1
ATOM 1722 C C . ILE A 1 221 ? -3.731 5.333 16.581 1.00 81.00 221 ILE A C 1
ATOM 1724 O O . ILE A 1 221 ? -3.880 6.541 16.768 1.00 81.00 221 ILE A O 1
ATOM 1728 N N . ASP A 1 222 ? -2.680 4.851 15.920 1.00 77.31 222 ASP A N 1
ATOM 1729 C CA . ASP A 1 222 ? -1.601 5.693 15.404 1.00 77.31 222 ASP A CA 1
ATOM 1730 C C . ASP A 1 222 ? -1.859 6.296 14.023 1.00 77.31 222 ASP A C 1
ATOM 1732 O O . ASP A 1 222 ? -1.212 7.279 13.656 1.00 77.31 222 ASP A O 1
ATOM 1736 N N . ALA A 1 223 ? -2.844 5.789 13.287 1.00 78.25 223 ALA A N 1
ATOM 1737 C CA . ALA A 1 223 ? -3.167 6.288 11.963 1.00 78.25 223 ALA A CA 1
ATOM 1738 C C . ALA A 1 223 ? -4.017 7.570 12.001 1.00 78.25 223 ALA A C 1
ATOM 1740 O O . ALA A 1 223 ? -5.175 7.557 12.410 1.00 78.25 223 ALA A O 1
ATOM 1741 N N . ILE A 1 224 ? -3.482 8.658 11.438 1.00 70.00 224 ILE A N 1
ATOM 1742 C CA . ILE A 1 224 ? -4.180 9.950 11.285 1.00 70.00 224 ILE A CA 1
ATOM 1743 C C . ILE A 1 224 ? -5.532 9.785 10.568 1.00 70.00 224 ILE A C 1
ATOM 1745 O O . ILE A 1 224 ? -6.520 10.416 10.930 1.00 70.00 224 ILE A O 1
ATOM 1749 N N . THR A 1 225 ? -5.611 8.913 9.560 1.00 74.44 225 THR A N 1
ATOM 1750 C CA . THR A 1 225 ? -6.847 8.714 8.788 1.00 74.44 225 THR A CA 1
ATOM 1751 C C . THR A 1 225 ? -7.975 8.114 9.634 1.00 74.44 225 THR A C 1
ATOM 1753 O O . THR A 1 225 ? -9.143 8.439 9.409 1.00 74.44 225 THR A O 1
ATOM 1756 N N . ALA A 1 226 ? -7.647 7.306 10.652 1.00 76.94 226 ALA A N 1
ATOM 1757 C CA . ALA A 1 226 ? -8.637 6.740 11.566 1.00 76.94 226 ALA A CA 1
ATOM 1758 C C . ALA A 1 226 ? -9.371 7.830 12.365 1.00 76.94 226 ALA A C 1
ATOM 1760 O O . ALA A 1 226 ? -10.562 7.690 12.623 1.00 76.94 226 ALA A O 1
ATOM 1761 N N . GLU A 1 227 ? -8.710 8.955 12.661 1.00 82.12 227 GLU A N 1
ATOM 1762 C CA . GLU A 1 227 ? -9.288 10.090 13.400 1.00 82.12 227 GLU A CA 1
ATOM 1763 C C . GLU A 1 227 ? -10.459 10.762 12.657 1.00 82.12 227 GLU A C 1
ATOM 1765 O O . GLU A 1 227 ? -11.261 11.476 13.259 1.00 82.12 227 GLU A O 1
ATOM 1770 N N . SER A 1 228 ? -10.566 10.527 11.346 1.00 82.94 228 SER A N 1
ATOM 1771 C CA . SER A 1 228 ? -11.576 11.128 10.467 1.00 82.94 228 SER A CA 1
ATOM 1772 C C . SER A 1 228 ? -12.641 10.148 9.959 1.00 82.94 228 SER A C 1
ATOM 1774 O O . SER A 1 228 ? -13.638 10.579 9.381 1.00 82.94 228 SER A O 1
ATOM 1776 N N . SER A 1 229 ? -12.467 8.839 10.174 1.00 87.06 229 SER A N 1
ATOM 1777 C CA . SER A 1 229 ? -13.375 7.811 9.651 1.00 87.06 229 SER A CA 1
ATOM 1778 C C . SER A 1 229 ? -14.358 7.343 10.725 1.00 87.06 229 SER A C 1
ATOM 1780 O O . SER A 1 229 ? -13.936 6.649 11.647 1.00 87.06 229 SER A O 1
ATOM 1782 N N . PRO A 1 230 ? -15.678 7.594 10.622 1.00 87.25 230 PRO A N 1
ATOM 1783 C CA . PRO A 1 230 ? -16.637 7.121 11.627 1.00 87.25 230 PRO A CA 1
ATOM 1784 C C . PRO A 1 230 ? -16.660 5.587 11.762 1.00 87.25 230 PRO A C 1
ATOM 1786 O O . PRO A 1 230 ? -17.062 5.067 12.802 1.00 87.25 230 PRO A O 1
ATOM 1789 N N . HIS A 1 231 ? -16.178 4.857 10.750 1.00 90.19 231 HIS A N 1
ATOM 1790 C CA . HIS A 1 231 ? -16.008 3.404 10.793 1.00 90.19 231 HIS A CA 1
ATOM 1791 C C . HIS A 1 231 ? -14.873 2.936 11.720 1.00 90.19 231 HIS A C 1
ATOM 1793 O O . HIS A 1 231 ? -14.843 1.761 12.070 1.00 90.19 231 HIS A O 1
ATOM 1799 N N . ALA A 1 232 ? -13.983 3.829 12.168 1.00 89.88 232 ALA A N 1
ATOM 1800 C CA . ALA A 1 232 ? -12.941 3.502 13.140 1.00 89.88 232 ALA A CA 1
ATOM 1801 C C . ALA A 1 232 ? -13.465 3.437 14.586 1.00 89.88 232 ALA A C 1
ATOM 1803 O O . ALA A 1 232 ? -12.836 2.793 15.425 1.00 89.88 232 ALA A O 1
ATOM 1804 N N . VAL A 1 233 ? -14.618 4.055 14.892 1.00 90.06 233 VAL A N 1
ATOM 1805 C CA . VAL A 1 233 ? -15.167 4.131 16.263 1.00 90.06 233 VAL A CA 1
ATOM 1806 C C . VAL A 1 233 ? -15.335 2.747 16.912 1.00 90.06 233 VAL A C 1
ATOM 1808 O O . VAL A 1 233 ? -14.864 2.586 18.038 1.00 90.06 233 VAL A O 1
ATOM 1811 N N . PRO A 1 234 ? -15.925 1.729 16.249 1.00 89.62 234 PRO A N 1
ATOM 1812 C CA . PRO A 1 234 ? -16.049 0.390 16.829 1.00 89.62 234 PRO A CA 1
ATOM 1813 C C . PRO A 1 234 ? -14.702 -0.257 17.158 1.00 89.62 234 PRO A C 1
ATOM 1815 O O . PRO A 1 234 ? -14.556 -0.836 18.231 1.00 89.62 234 PRO A O 1
ATOM 1818 N N . CYS A 1 235 ? -13.708 -0.115 16.275 1.00 88.88 235 CYS A N 1
ATOM 1819 C CA . CYS A 1 235 ? -12.368 -0.651 16.499 1.00 88.88 235 CYS A CA 1
ATOM 1820 C C . CYS A 1 235 ? -11.652 0.077 17.645 1.00 88.88 235 CYS A C 1
ATOM 1822 O O . CYS A 1 235 ? -11.083 -0.567 18.522 1.00 88.88 235 CYS A O 1
ATOM 1824 N N . LEU A 1 236 ? -11.712 1.413 17.684 1.00 87.62 236 LEU A N 1
ATOM 1825 C CA . LEU A 1 236 ? -11.122 2.218 18.758 1.00 87.62 236 LEU A CA 1
ATOM 1826 C C . LEU A 1 236 ? -11.768 1.916 20.115 1.00 87.62 236 LEU A C 1
ATOM 1828 O O . LEU A 1 236 ? -11.073 1.868 21.123 1.00 87.62 236 LEU A O 1
ATOM 1832 N N . ALA A 1 237 ? -13.075 1.654 20.158 1.00 86.56 237 ALA A N 1
ATOM 1833 C CA . ALA A 1 237 ? -13.777 1.307 21.390 1.00 86.56 237 ALA A CA 1
ATOM 1834 C C . ALA A 1 237 ? -13.341 -0.044 21.992 1.00 86.56 237 ALA A C 1
ATOM 1836 O O . ALA A 1 237 ? -13.580 -0.283 23.178 1.00 86.56 237 ALA A O 1
ATOM 1837 N N . LEU A 1 238 ? -12.647 -0.908 21.236 1.00 84.50 238 LEU A N 1
ATOM 1838 C CA . LEU A 1 238 ? -12.081 -2.154 21.766 1.00 84.50 238 LEU A CA 1
ATOM 1839 C C . LEU A 1 238 ? -11.030 -1.916 22.859 1.00 84.50 238 LEU A C 1
ATOM 1841 O O . LEU A 1 238 ? -10.824 -2.795 23.694 1.00 84.50 238 LEU A O 1
ATOM 1845 N N . VAL A 1 239 ? -10.437 -0.718 22.952 1.00 77.75 239 VAL A N 1
ATOM 1846 C CA . VAL A 1 239 ? -9.557 -0.374 24.084 1.00 77.75 239 VAL A CA 1
ATOM 1847 C C . VAL A 1 239 ? -10.271 -0.469 25.436 1.00 77.75 239 VAL A C 1
ATOM 1849 O O . VAL A 1 239 ? -9.646 -0.781 26.443 1.00 77.75 239 VAL A O 1
ATOM 1852 N N . LEU A 1 240 ? -11.594 -0.271 25.473 1.00 76.00 240 LEU A N 1
ATOM 1853 C CA . LEU A 1 240 ? -12.399 -0.428 26.690 1.00 76.00 240 LEU A CA 1
ATOM 1854 C C . LEU A 1 240 ? -12.452 -1.890 27.144 1.00 76.00 240 LEU A C 1
ATOM 1856 O O . LEU A 1 240 ? -12.591 -2.182 28.331 1.00 76.00 240 LEU A O 1
ATOM 1860 N N . ARG A 1 241 ? -12.351 -2.818 26.189 1.00 76.31 241 ARG A N 1
ATOM 1861 C CA . ARG A 1 241 ? -12.390 -4.259 26.432 1.00 76.31 241 ARG A CA 1
ATOM 1862 C C . ARG A 1 241 ? -11.044 -4.780 26.948 1.00 76.31 241 ARG A C 1
ATOM 1864 O O . ARG A 1 241 ? -11.043 -5.741 27.711 1.00 76.31 241 ARG A O 1
ATOM 1871 N N . MET A 1 242 ? -9.930 -4.110 26.630 1.00 73.25 242 MET A N 1
ATOM 1872 C CA . MET A 1 242 ? -8.602 -4.424 27.185 1.00 73.25 242 MET A CA 1
ATOM 1873 C C . MET A 1 242 ? -8.579 -4.388 28.713 1.00 73.25 242 MET A C 1
ATOM 1875 O O . MET A 1 242 ? -8.001 -5.276 29.339 1.00 73.25 242 MET A O 1
ATOM 1879 N N . GLU A 1 243 ? -9.237 -3.388 29.302 1.00 67.56 243 GLU A N 1
ATOM 1880 C CA . GLU A 1 243 ? -9.317 -3.240 30.755 1.00 67.56 243 GLU A CA 1
ATOM 1881 C C . GLU A 1 243 ? -10.144 -4.365 31.386 1.00 67.56 243 GLU A C 1
ATOM 1883 O O . GLU A 1 243 ? -9.727 -4.988 32.358 1.00 67.56 243 GLU A O 1
ATOM 1888 N N . GLN A 1 244 ? -11.289 -4.696 30.782 1.00 69.25 244 GLN A N 1
ATOM 1889 C CA . GLN A 1 244 ? -12.173 -5.763 31.265 1.00 69.25 244 GLN A CA 1
ATOM 1890 C C . GLN A 1 244 ? -11.503 -7.141 31.244 1.00 69.25 244 GLN A C 1
ATOM 1892 O O . GLN A 1 244 ? -11.791 -7.979 32.095 1.00 69.25 244 GLN A O 1
ATOM 1897 N N . LEU A 1 245 ? -10.617 -7.373 30.274 1.00 70.12 245 LEU A N 1
ATOM 1898 C CA . LEU A 1 245 ? -9.861 -8.617 30.140 1.00 70.12 245 LEU A CA 1
ATOM 1899 C C . LEU A 1 245 ? -8.585 -8.639 30.997 1.00 70.12 245 LEU A C 1
ATOM 1901 O O . LEU A 1 245 ? -7.880 -9.644 31.010 1.00 70.12 245 LEU A O 1
ATOM 1905 N N . GLY A 1 246 ? -8.266 -7.553 31.711 1.00 67.62 246 GLY A N 1
ATOM 1906 C CA . GLY A 1 246 ? -7.060 -7.460 32.537 1.00 67.62 246 GLY A CA 1
ATOM 1907 C C . GLY A 1 246 ? -5.755 -7.509 31.733 1.00 67.62 246 GLY A C 1
ATOM 1908 O O . GLY A 1 246 ? -4.702 -7.819 32.289 1.00 67.62 246 GLY A O 1
ATOM 1909 N N . LEU A 1 247 ? -5.809 -7.212 30.429 1.00 66.44 247 LEU A N 1
ATOM 1910 C CA . LEU A 1 247 ? -4.657 -7.294 29.522 1.00 66.44 247 LEU A CA 1
ATOM 1911 C C . LEU A 1 247 ? -3.723 -6.082 29.650 1.00 66.44 247 LEU A C 1
ATOM 1913 O O . LEU A 1 247 ? -2.558 -6.142 29.248 1.00 66.44 247 LEU A O 1
ATOM 1917 N N . GLY A 1 248 ? -4.199 -5.004 30.283 1.00 57.25 248 GLY A N 1
ATOM 1918 C CA . GLY A 1 248 ? -3.429 -3.794 30.560 1.00 57.25 248 GLY A CA 1
ATOM 1919 C C . GLY A 1 248 ? -2.738 -3.207 29.315 1.00 57.25 248 GLY A C 1
ATOM 1920 O O . GLY A 1 248 ? -3.043 -3.571 28.180 1.00 57.25 248 GLY A O 1
ATOM 1921 N N . PRO A 1 249 ? -1.748 -2.314 29.483 1.00 53.22 249 PRO A N 1
ATOM 1922 C CA . PRO A 1 249 ? -1.022 -1.698 28.367 1.00 53.22 249 PRO A CA 1
ATOM 1923 C C . PRO A 1 249 ? -0.010 -2.642 27.681 1.00 53.22 249 PRO A C 1
ATOM 1925 O O . PRO A 1 249 ? 0.825 -2.185 26.901 1.00 53.22 249 PRO A O 1
ATOM 1928 N N . ARG A 1 250 ? -0.038 -3.954 27.968 1.00 54.69 250 ARG A N 1
ATOM 1929 C CA . ARG A 1 250 ? 0.947 -4.925 27.453 1.00 54.69 250 ARG A CA 1
ATOM 1930 C C . ARG A 1 250 ? 0.873 -5.089 25.933 1.00 54.69 250 ARG A C 1
ATOM 1932 O O . ARG A 1 250 ? 1.898 -5.308 25.309 1.00 54.69 250 ARG A O 1
ATOM 1939 N N . LEU A 1 251 ? -0.290 -4.858 25.329 1.00 57.22 251 LEU A N 1
ATOM 1940 C CA . LEU A 1 251 ? -0.480 -4.927 23.874 1.00 57.22 251 LEU A CA 1
ATOM 1941 C C . LEU A 1 251 ? 0.222 -3.788 23.094 1.00 57.22 251 LEU A C 1
ATOM 1943 O O . LEU A 1 251 ? 0.286 -3.828 21.872 1.00 57.22 251 LEU A O 1
ATOM 1947 N N . PHE A 1 252 ? 0.777 -2.773 23.769 1.00 56.06 252 PHE A N 1
ATOM 1948 C CA . PHE A 1 252 ? 1.379 -1.585 23.141 1.00 56.06 252 PHE A CA 1
ATOM 1949 C C . PHE A 1 252 ? 2.910 -1.499 23.320 1.00 56.06 252 PHE A C 1
ATOM 1951 O O . PHE A 1 252 ? 3.458 -0.413 23.496 1.00 56.06 252 PHE A O 1
ATOM 1958 N N . HIS A 1 253 ? 3.623 -2.631 23.358 1.00 47.16 253 HIS A N 1
ATOM 1959 C CA . HIS A 1 253 ? 5.031 -2.693 23.776 1.00 47.16 253 HIS A CA 1
ATOM 1960 C C . HIS A 1 253 ? 5.987 -1.696 23.079 1.00 47.16 253 HIS A C 1
ATOM 1962 O O . HIS A 1 253 ? 6.417 -1.890 21.947 1.00 47.16 253 HIS A O 1
ATOM 1968 N N . GLY A 1 254 ? 6.434 -0.697 23.851 1.00 42.91 254 GLY A N 1
ATOM 1969 C CA . GLY A 1 254 ? 7.568 0.178 23.553 1.00 42.91 254 GLY A CA 1
ATOM 1970 C C . GLY A 1 254 ? 7.873 1.112 24.729 1.00 42.91 254 GLY A C 1
ATOM 1971 O O . GLY A 1 254 ? 7.286 2.173 24.819 1.00 42.91 254 GLY A O 1
ATOM 1972 N N . LYS A 1 255 ? 8.801 0.720 25.620 1.00 37.06 255 LYS A N 1
ATOM 1973 C CA . LYS A 1 255 ? 9.285 1.454 26.819 1.00 37.06 255 LYS A CA 1
ATOM 1974 C C . LYS A 1 255 ? 8.206 1.926 27.821 1.00 37.06 255 LYS A C 1
ATOM 1976 O O . LYS A 1 255 ? 7.164 2.466 27.497 1.00 37.06 255 LYS A O 1
ATOM 1981 N N . LYS A 1 256 ? 8.521 1.784 29.110 1.00 39.41 256 LYS A N 1
ATOM 1982 C CA . LYS A 1 256 ? 7.692 2.126 30.287 1.00 39.41 256 LYS A CA 1
ATOM 1983 C C . LYS A 1 256 ? 7.252 3.604 30.410 1.00 39.41 256 LYS A C 1
ATOM 1985 O O . LYS A 1 256 ? 6.725 3.973 31.454 1.00 39.41 256 LYS A O 1
ATOM 1990 N N . GLU A 1 257 ? 7.495 4.451 29.410 1.00 42.41 257 GLU A N 1
ATOM 1991 C CA . GLU A 1 257 ? 7.497 5.912 29.569 1.00 42.41 257 GLU A CA 1
ATOM 1992 C C . GLU A 1 257 ? 6.562 6.694 28.631 1.00 42.41 257 GLU A C 1
ATOM 1994 O O . GLU A 1 257 ? 6.356 7.879 28.880 1.00 42.41 257 GLU A O 1
ATOM 1999 N N . SER A 1 258 ? 5.908 6.088 27.632 1.00 42.19 258 SER A N 1
ATOM 2000 C CA . SER A 1 258 ? 4.856 6.787 26.873 1.00 42.19 258 SER A CA 1
ATOM 2001 C C . SER A 1 258 ? 3.461 6.384 27.352 1.00 42.19 258 SER A C 1
ATOM 2003 O O . SER A 1 258 ? 2.881 5.387 26.925 1.00 42.19 258 SER A O 1
ATOM 2005 N N . ARG A 1 259 ? 2.928 7.201 28.259 1.00 53.75 259 ARG A N 1
ATOM 2006 C CA . ARG A 1 259 ? 1.490 7.381 28.506 1.00 53.75 259 ARG A CA 1
ATOM 2007 C C . ARG A 1 259 ? 0.733 7.503 27.172 1.00 53.75 259 ARG A C 1
ATOM 2009 O O . ARG A 1 259 ? 1.206 8.200 26.283 1.00 53.75 259 ARG A O 1
ATOM 2016 N N . SER A 1 260 ? -0.483 6.997 27.007 1.00 67.06 260 SER A N 1
ATOM 2017 C CA . SER A 1 260 ? -0.916 5.593 26.985 1.00 67.06 260 SER A CA 1
ATOM 2018 C C . SER A 1 260 ? -1.770 5.508 25.704 1.00 67.06 260 SER A C 1
ATOM 2020 O O . SER A 1 260 ? -2.696 6.308 25.586 1.00 67.06 260 SER A O 1
ATOM 2022 N N . PRO A 1 261 ? -1.490 4.668 24.694 1.00 72.12 261 PRO A N 1
ATOM 2023 C CA . PRO A 1 261 ? -2.304 4.586 23.467 1.00 72.12 261 PRO A CA 1
ATOM 2024 C C . PRO A 1 261 ? -3.815 4.423 23.718 1.00 72.12 261 PRO A C 1
ATOM 2026 O O . PRO A 1 261 ? -4.637 4.907 22.940 1.00 72.12 261 PRO A O 1
ATOM 2029 N N . LEU A 1 262 ? -4.175 3.849 24.871 1.00 74.31 262 LEU A N 1
ATOM 2030 C CA . LEU A 1 262 ? -5.521 3.862 25.442 1.00 74.31 262 LEU A CA 1
ATOM 2031 C C . LEU A 1 262 ? -6.116 5.275 25.502 1.00 74.31 262 LEU A C 1
ATOM 2033 O O . LEU A 1 262 ? -7.192 5.518 24.970 1.00 74.31 262 LEU A O 1
ATOM 2037 N N . TRP A 1 263 ? -5.401 6.230 26.090 1.00 77.50 263 TRP A N 1
ATOM 2038 C CA . TRP A 1 263 ? -5.851 7.610 26.227 1.00 77.50 263 TRP A CA 1
ATOM 2039 C C . TRP A 1 263 ? -6.109 8.287 24.879 1.00 77.50 263 TRP A C 1
ATOM 2041 O O . TRP A 1 263 ? -7.132 8.952 24.693 1.00 77.50 263 TRP A O 1
ATOM 2051 N N . LYS A 1 264 ? -5.214 8.068 23.909 1.00 81.44 264 LYS A N 1
ATOM 2052 C CA . LYS A 1 264 ? -5.394 8.564 22.541 1.00 81.44 264 LYS A CA 1
ATOM 2053 C C . LYS A 1 264 ? -6.672 7.995 21.923 1.00 81.44 264 LYS A C 1
ATOM 2055 O O . LYS A 1 264 ? -7.486 8.761 21.417 1.00 81.44 264 LYS A O 1
ATOM 2060 N N . ALA A 1 265 ? -6.901 6.688 22.037 1.00 82.81 265 ALA A N 1
ATOM 2061 C CA . ALA A 1 265 ? -8.113 6.052 21.529 1.00 82.81 265 ALA A CA 1
ATOM 2062 C C . ALA A 1 265 ? -9.394 6.613 22.168 1.00 82.81 265 ALA A C 1
ATOM 2064 O O . ALA A 1 265 ? -10.345 6.936 21.460 1.00 82.81 265 ALA A O 1
ATOM 2065 N N . LEU A 1 266 ? -9.411 6.791 23.494 1.00 82.62 266 LEU A N 1
ATOM 2066 C CA . LEU A 1 266 ? -10.565 7.341 24.212 1.00 82.62 266 LEU A CA 1
ATOM 2067 C C . LEU A 1 266 ? -10.879 8.777 23.765 1.00 82.62 266 LEU A C 1
ATOM 2069 O O . LEU A 1 266 ? -12.041 9.117 23.528 1.00 82.62 266 LEU A O 1
ATOM 2073 N N . ARG A 1 267 ? -9.847 9.611 23.579 1.00 85.44 267 ARG A N 1
ATOM 2074 C CA . ARG A 1 267 ? -10.004 10.964 23.027 1.00 85.44 267 ARG A CA 1
ATOM 2075 C C . ARG A 1 267 ? -10.591 10.950 21.622 1.00 85.44 267 ARG A C 1
ATOM 2077 O O . ARG A 1 267 ? -11.501 11.735 21.356 1.00 85.44 267 ARG A O 1
ATOM 2084 N N . LEU A 1 268 ? -10.101 10.065 20.755 1.00 87.00 268 LEU A N 1
ATOM 2085 C CA . LEU A 1 268 ? -10.622 9.919 19.397 1.00 87.00 268 LEU A CA 1
ATOM 2086 C C . LEU A 1 268 ? -12.093 9.497 19.412 1.00 87.00 268 LEU A C 1
ATOM 2088 O O . LEU A 1 268 ? -12.900 10.114 18.727 1.00 87.00 268 LEU A O 1
ATOM 2092 N N . VAL A 1 269 ? -12.484 8.552 20.274 1.00 87.19 269 VAL A N 1
ATOM 2093 C CA . VAL A 1 269 ? -13.897 8.177 20.444 1.00 87.19 269 VAL A CA 1
ATOM 2094 C C . VAL A 1 269 ? -14.746 9.385 20.860 1.00 87.19 269 VAL A C 1
ATOM 2096 O O . VAL A 1 269 ? -15.762 9.650 20.221 1.00 87.19 269 VAL A O 1
ATOM 2099 N N . GLN A 1 270 ? -14.352 10.173 21.868 1.00 88.06 270 GLN A N 1
ATOM 2100 C CA . GLN A 1 270 ? -15.113 11.380 22.244 1.00 88.06 270 GLN A CA 1
ATOM 2101 C C . GLN A 1 270 ? -15.192 12.397 21.097 1.00 88.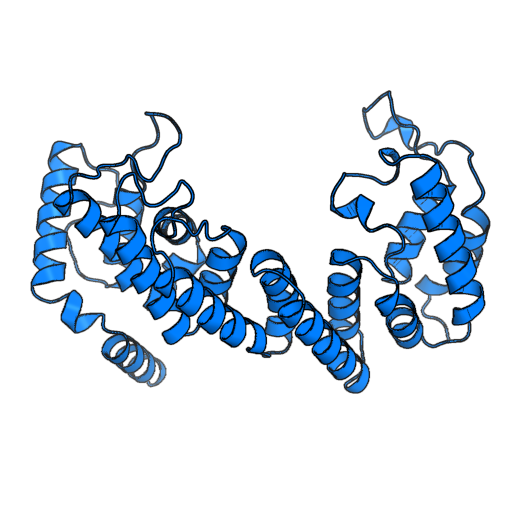06 270 GLN A C 1
ATOM 2103 O O . GLN A 1 270 ? -16.265 12.934 20.827 1.00 88.06 270 GLN A O 1
ATOM 2108 N N . GLN A 1 271 ? -14.078 12.652 20.409 1.00 88.50 271 GLN A N 1
ATOM 2109 C CA . GLN A 1 271 ? -14.017 13.608 19.304 1.00 88.50 271 GLN A CA 1
ATOM 2110 C C . GLN A 1 271 ? -14.929 13.199 18.143 1.00 88.50 271 GLN A C 1
ATOM 2112 O O . GLN A 1 271 ? -15.677 14.026 17.629 1.00 88.50 271 GLN A O 1
ATOM 2117 N N . MET A 1 272 ? -14.892 11.928 17.750 1.00 87.31 272 MET A N 1
ATOM 2118 C CA . MET A 1 272 ? -15.629 11.414 16.595 1.00 87.31 272 MET A CA 1
ATOM 2119 C C . MET A 1 272 ? -17.119 11.218 16.880 1.00 87.31 272 MET A C 1
ATOM 2121 O O . MET A 1 272 ? -17.944 11.329 15.977 1.00 87.31 272 MET A O 1
ATOM 2125 N N . THR A 1 273 ? -17.475 10.918 18.130 1.00 85.06 273 THR A N 1
ATOM 2126 C CA . THR A 1 273 ? -18.870 10.688 18.536 1.00 85.06 273 THR A CA 1
ATOM 2127 C C . THR A 1 273 ? -19.585 11.973 18.951 1.00 85.06 273 THR A C 1
ATOM 2129 O O . THR A 1 273 ? -20.810 11.978 19.062 1.00 85.06 273 THR A O 1
ATOM 2132 N N . GLY A 1 274 ? -18.837 13.040 19.262 1.00 84.56 274 GLY A N 1
ATOM 2133 C CA . GLY A 1 274 ? -19.364 14.278 19.842 1.00 84.56 274 GLY A CA 1
ATOM 2134 C C . GLY A 1 274 ? -20.005 14.099 21.225 1.00 84.56 274 GLY A C 1
ATOM 2135 O O . GLY A 1 274 ? -20.611 15.034 21.747 1.00 84.56 274 GLY A O 1
ATOM 2136 N N . THR A 1 275 ? -19.899 12.910 21.829 1.00 82.38 275 THR A N 1
ATOM 2137 C CA . THR A 1 275 ? -20.524 12.601 23.117 1.00 82.38 275 THR A CA 1
ATOM 2138 C C . THR A 1 275 ? -19.645 13.145 24.241 1.00 82.38 275 THR A C 1
ATOM 2140 O O . THR A 1 275 ? -18.469 12.789 24.297 1.00 82.38 275 THR A O 1
ATOM 2143 N N . PRO A 1 276 ? -20.161 13.979 25.161 1.00 81.81 276 PRO A N 1
ATOM 2144 C CA . PRO A 1 276 ? -19.369 14.535 26.254 1.00 81.81 276 PRO A CA 1
ATOM 2145 C C . PRO A 1 276 ? -19.101 13.461 27.318 1.00 81.81 276 PRO A C 1
ATOM 2147 O O . PRO A 1 276 ? -19.774 13.383 28.343 1.00 81.81 276 PRO A O 1
ATOM 2150 N N . LEU A 1 277 ? -18.088 12.632 27.071 1.00 78.62 277 LEU A N 1
ATOM 2151 C CA . LEU A 1 277 ? -17.652 11.544 27.950 1.00 78.62 277 LEU A CA 1
ATOM 2152 C C . LEU A 1 277 ? -16.808 12.045 29.136 1.00 78.62 277 LEU A C 1
ATOM 2154 O O . LEU A 1 277 ? -16.412 11.264 30.002 1.00 78.62 277 LEU A O 1
ATOM 2158 N N . GLY A 1 278 ? -16.563 13.358 29.203 1.00 79.75 278 GLY A N 1
ATOM 2159 C CA . GLY A 1 278 ? -15.806 14.003 30.273 1.00 79.75 278 GLY A CA 1
ATOM 2160 C C . GLY A 1 278 ? -14.302 13.779 30.162 1.00 79.75 278 GLY A C 1
ATOM 2161 O O . GLY A 1 278 ? -13.606 13.908 31.162 1.00 79.75 278 GLY A O 1
ATOM 2162 N N . ILE A 1 279 ? -13.811 13.434 28.970 1.00 79.88 279 ILE A N 1
ATOM 2163 C CA . ILE A 1 279 ? -12.396 13.182 28.696 1.00 79.88 279 ILE A CA 1
ATOM 2164 C C . ILE A 1 279 ? -11.690 14.541 28.555 1.00 79.88 279 ILE A C 1
ATOM 2166 O O . ILE A 1 279 ? -11.998 15.267 27.600 1.00 79.88 279 ILE A O 1
ATOM 2170 N N . PRO A 1 280 ? -10.797 14.935 29.487 1.00 78.50 280 PRO A N 1
ATOM 2171 C CA . PRO A 1 280 ? -10.031 16.173 29.376 1.00 78.50 280 PRO A CA 1
ATOM 2172 C C . PRO A 1 280 ? -9.151 16.232 28.119 1.00 78.50 280 PRO A C 1
ATOM 2174 O O . PRO A 1 280 ? -8.797 15.225 27.513 1.00 78.50 280 PRO A O 1
ATOM 2177 N N . ALA A 1 281 ? -8.768 17.448 27.722 1.00 73.88 281 ALA A N 1
ATOM 2178 C CA . ALA A 1 281 ? -7.838 17.658 26.609 1.00 73.88 281 ALA A CA 1
ATOM 2179 C C . ALA A 1 281 ? -6.387 17.277 26.963 1.00 73.88 281 ALA A C 1
ATOM 2181 O O . ALA A 1 281 ? -5.572 17.032 26.073 1.00 73.88 281 ALA A O 1
ATOM 2182 N N . THR A 1 282 ? -6.069 17.254 28.256 1.00 77.00 282 THR A N 1
ATOM 2183 C CA . THR A 1 282 ? -4.765 16.897 28.815 1.00 77.00 282 THR A CA 1
ATOM 2184 C C . THR A 1 282 ? -4.814 15.514 29.439 1.00 77.00 282 THR A C 1
ATOM 2186 O O . THR A 1 282 ? -5.861 15.098 29.930 1.00 77.00 282 THR A O 1
ATOM 2189 N N . ASP A 1 283 ? -3.672 14.836 29.458 1.00 70.88 283 ASP A N 1
ATOM 2190 C CA . ASP A 1 283 ? -3.551 13.496 30.029 1.00 70.88 283 ASP A CA 1
ATOM 2191 C C . ASP A 1 283 ? -3.923 13.486 31.525 1.00 70.88 283 ASP A C 1
ATOM 2193 O O . ASP A 1 283 ? -3.335 14.255 32.296 1.00 70.88 283 ASP A O 1
ATOM 2197 N N . PRO A 1 284 ? -4.884 12.642 31.942 1.00 73.56 284 PRO A N 1
ATOM 2198 C CA . PRO A 1 284 ? -5.311 12.525 33.327 1.00 73.56 284 PRO A CA 1
ATOM 2199 C C . PRO A 1 284 ? -4.269 11.773 34.162 1.00 73.56 284 PRO A C 1
ATOM 2201 O O . PRO A 1 284 ? -3.393 11.076 33.643 1.00 73.56 284 PRO A O 1
ATOM 2204 N N . GLY A 1 285 ? -4.373 11.895 35.486 1.00 74.06 285 GLY A N 1
ATOM 2205 C CA . GLY A 1 285 ? -3.634 11.012 36.394 1.00 74.06 285 GLY A CA 1
ATOM 2206 C C . GLY A 1 285 ? -4.146 9.559 36.323 1.00 74.06 285 GLY A C 1
ATOM 2207 O O . GLY A 1 285 ? -5.281 9.350 35.902 1.00 74.06 285 GLY A O 1
ATOM 2208 N N . PRO A 1 286 ? -3.377 8.551 36.785 1.00 71.38 286 PRO A N 1
ATOM 2209 C CA . PRO A 1 286 ? -3.771 7.135 36.700 1.00 71.38 286 PRO A CA 1
ATOM 2210 C C . PRO A 1 286 ? -5.136 6.809 37.331 1.00 71.38 286 PRO A C 1
ATOM 2212 O O . PRO A 1 286 ? -5.921 6.047 36.771 1.00 71.38 286 PRO A O 1
ATOM 2215 N N . ASP A 1 287 ? -5.450 7.419 38.478 1.00 74.31 287 ASP A N 1
ATOM 2216 C CA . ASP A 1 287 ? -6.729 7.206 39.169 1.00 74.31 287 ASP A CA 1
ATOM 2217 C C . ASP A 1 287 ? -7.909 7.823 38.399 1.00 74.31 287 ASP A C 1
ATOM 2219 O O . ASP A 1 287 ? -9.019 7.291 38.386 1.00 74.31 287 ASP A O 1
ATOM 2223 N N . GLU A 1 288 ? -7.668 8.947 37.726 1.00 76.75 288 GLU A N 1
ATOM 2224 C CA . GLU A 1 288 ? -8.657 9.622 36.889 1.00 76.75 288 GLU A CA 1
ATOM 2225 C C . GLU A 1 288 ? -8.858 8.878 35.559 1.00 76.75 288 GLU A C 1
ATOM 2227 O O . GLU A 1 288 ? -9.996 8.728 35.115 1.00 76.75 288 GLU A O 1
ATOM 2232 N N . GLU A 1 289 ? -7.787 8.332 34.973 1.00 75.50 289 GLU A N 1
ATOM 2233 C CA . GLU A 1 289 ? -7.831 7.464 33.789 1.00 75.50 289 GLU A CA 1
ATOM 2234 C C . GLU A 1 289 ? -8.772 6.274 34.025 1.00 75.50 289 GLU A C 1
ATOM 2236 O O . GLU A 1 289 ? -9.678 6.036 33.228 1.00 75.50 289 GLU A O 1
ATOM 2241 N N . GLN A 1 290 ? -8.652 5.603 35.173 1.00 73.75 290 GLN A N 1
ATOM 2242 C CA . GLN A 1 290 ? -9.508 4.472 35.548 1.00 73.75 290 GLN A CA 1
ATOM 2243 C C . GLN A 1 290 ? -10.991 4.844 35.678 1.00 73.75 290 GLN A C 1
ATOM 2245 O O . GLN A 1 290 ? -11.876 4.147 35.170 1.00 73.75 290 GLN A O 1
ATOM 2250 N N . VAL A 1 291 ? -11.291 5.988 36.298 1.00 79.00 291 VAL A N 1
ATOM 2251 C CA . VAL A 1 291 ? -12.669 6.492 36.397 1.00 79.00 291 VAL A CA 1
ATOM 2252 C C . VAL A 1 291 ? -13.241 6.825 35.014 1.00 79.00 291 VAL A C 1
ATOM 2254 O O . VAL A 1 291 ? -14.417 6.555 34.749 1.00 79.00 291 VAL A O 1
ATOM 2257 N N . LEU A 1 292 ? -12.433 7.403 34.122 1.00 78.50 292 LEU A N 1
ATOM 2258 C CA . LEU A 1 292 ? -12.842 7.742 32.758 1.00 78.50 292 LEU A CA 1
ATOM 2259 C C . LEU A 1 292 ? -13.083 6.490 31.909 1.00 78.50 292 LEU A C 1
ATOM 2261 O O . LEU A 1 292 ? -14.119 6.415 31.248 1.00 78.50 292 LEU A O 1
ATOM 2265 N N . ILE A 1 293 ? -12.214 5.477 31.993 1.00 76.38 293 ILE A N 1
ATOM 2266 C CA . ILE A 1 293 ? -12.426 4.176 31.339 1.00 76.38 293 ILE A CA 1
ATOM 2267 C C . ILE A 1 293 ? -13.768 3.579 31.777 1.00 76.38 293 ILE A C 1
ATOM 2269 O O . ILE A 1 293 ? -14.573 3.194 30.928 1.00 76.38 293 ILE A O 1
ATOM 2273 N N . GLY A 1 294 ? -14.057 3.565 33.084 1.00 77.12 294 GLY A N 1
ATOM 2274 C CA . GLY A 1 294 ? -15.319 3.045 33.619 1.00 77.12 294 GLY A CA 1
ATOM 2275 C C . GLY A 1 294 ? -16.558 3.776 33.085 1.00 77.12 294 GLY A C 1
ATOM 2276 O O . GLY A 1 294 ? -17.542 3.138 32.706 1.00 77.12 294 GLY A O 1
ATOM 2277 N N . LYS A 1 295 ? -16.507 5.112 32.989 1.00 79.12 295 LYS A N 1
ATOM 2278 C CA . LYS A 1 295 ? -17.598 5.925 32.417 1.00 79.12 295 LYS A CA 1
ATOM 2279 C C . LYS A 1 295 ? -17.832 5.622 30.939 1.00 79.12 295 LYS A C 1
ATOM 2281 O O . LYS A 1 295 ? -18.978 5.459 30.520 1.00 79.12 295 LYS A O 1
ATOM 2286 N N . ILE A 1 296 ? -16.762 5.525 30.155 1.00 79.69 296 ILE A N 1
ATOM 2287 C CA . ILE A 1 296 ? -16.854 5.275 28.714 1.00 79.69 296 ILE A CA 1
ATOM 2288 C C . ILE A 1 296 ? -17.316 3.839 28.454 1.00 79.69 296 ILE A C 1
ATOM 2290 O O . ILE A 1 296 ? -18.164 3.623 27.593 1.00 79.69 296 ILE A O 1
ATOM 2294 N N . ALA A 1 297 ? -16.845 2.866 29.238 1.00 80.75 297 ALA A N 1
ATOM 2295 C CA . ALA A 1 297 ? -17.318 1.487 29.169 1.00 80.75 297 ALA A CA 1
ATOM 2296 C C . ALA A 1 297 ? -18.824 1.380 29.472 1.00 80.75 297 ALA A C 1
ATOM 2298 O O . ALA A 1 297 ? -19.544 0.659 28.775 1.00 80.75 297 ALA A O 1
ATOM 2299 N N . ALA A 1 298 ? -19.323 2.129 30.462 1.00 83.12 298 ALA A N 1
ATOM 2300 C CA . ALA A 1 298 ? -20.751 2.192 30.769 1.00 83.12 298 ALA A CA 1
ATOM 2301 C C . ALA A 1 298 ? -21.564 2.818 29.620 1.00 83.12 298 ALA A C 1
ATOM 2303 O O . ALA A 1 298 ? -22.605 2.281 29.234 1.00 83.12 298 ALA A O 1
ATOM 2304 N N . TRP A 1 299 ? -21.082 3.915 29.026 1.00 87.00 299 TRP A N 1
ATOM 2305 C CA . TRP A 1 299 ? -21.705 4.514 27.840 1.00 87.00 299 TRP A CA 1
ATOM 2306 C C . TRP A 1 2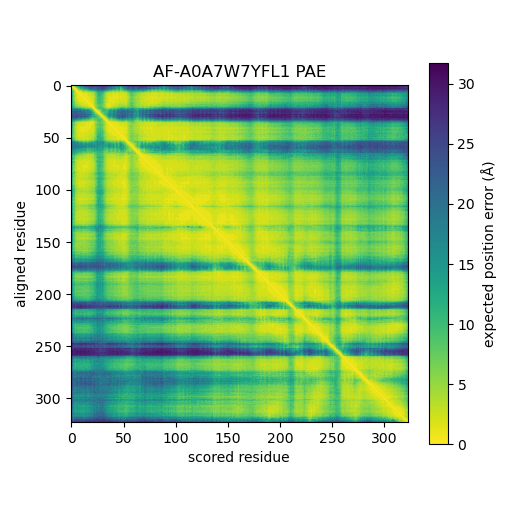99 ? -21.722 3.550 26.643 1.00 87.00 299 TRP A C 1
ATOM 2308 O O . TRP A 1 299 ? -22.775 3.332 26.040 1.00 87.00 299 TRP A O 1
ATOM 2318 N N . TRP A 1 300 ? -20.587 2.913 26.342 1.00 87.81 300 TRP A N 1
ATOM 2319 C CA . TRP A 1 300 ? -20.465 1.958 25.242 1.00 87.81 300 TRP A CA 1
ATOM 2320 C C . TRP A 1 300 ? -21.463 0.807 25.385 1.00 87.81 300 TRP A C 1
ATOM 2322 O O . TRP A 1 300 ? -22.169 0.478 24.436 1.00 87.81 300 TRP A O 1
ATOM 2332 N N . THR A 1 301 ? -21.582 0.257 26.596 1.00 85.31 301 THR A N 1
ATOM 2333 C CA . THR A 1 301 ? -22.499 -0.851 26.907 1.00 85.31 301 THR A CA 1
ATOM 2334 C C . THR A 1 301 ? -23.973 -0.435 26.837 1.00 85.31 301 THR A C 1
ATOM 2336 O O . THR A 1 301 ? -24.817 -1.220 26.421 1.00 85.31 301 THR A O 1
ATOM 2339 N N . SER A 1 302 ? -24.304 0.787 27.262 1.00 85.38 302 SER A N 1
ATOM 2340 C CA . SER A 1 302 ? -25.696 1.259 27.345 1.00 85.38 302 SER A CA 1
ATOM 2341 C C . SER A 1 302 ? -26.262 1.784 26.025 1.00 85.38 302 SER A C 1
ATOM 2343 O O . SER A 1 302 ? -27.459 1.647 25.787 1.00 85.38 302 SER A O 1
ATOM 2345 N N . SER A 1 303 ? -25.433 2.408 25.187 1.00 84.50 303 SER A N 1
ATOM 2346 C CA . SER A 1 303 ? -25.883 3.085 23.960 1.00 84.50 303 SER A CA 1
ATOM 2347 C C . SER A 1 303 ? -24.879 2.989 22.812 1.00 84.50 303 SER A C 1
ATOM 2349 O O . SER A 1 303 ? -25.283 2.720 21.681 1.00 84.50 303 SER A O 1
ATOM 2351 N N . GLY A 1 304 ? -23.575 3.118 23.084 1.00 84.75 304 GLY A N 1
ATOM 2352 C CA . GLY A 1 304 ? -22.544 3.167 22.040 1.00 84.75 304 GLY A CA 1
ATOM 2353 C C . GLY A 1 304 ? -22.550 1.963 21.086 1.00 84.75 304 GLY A C 1
ATOM 2354 O O . GLY A 1 304 ? -22.539 2.150 19.872 1.00 84.75 304 GLY A O 1
ATOM 2355 N N . GLN A 1 305 ? -22.667 0.733 21.598 1.00 86.38 305 GLN A N 1
ATOM 2356 C CA . GLN A 1 305 ? -22.705 -0.47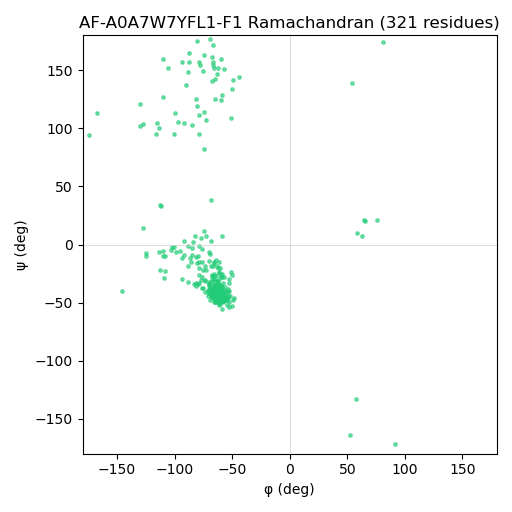9 20.763 1.00 86.38 305 GLN A CA 1
ATOM 2357 C C . GLN A 1 305 ? -23.885 -0.505 19.780 1.00 86.38 305 GLN A C 1
ATOM 2359 O O . GLN A 1 305 ? -23.730 -0.959 18.648 1.00 86.38 305 GLN A O 1
ATOM 2364 N N . ALA A 1 306 ? -25.057 -0.017 20.193 1.00 86.19 306 ALA A N 1
ATOM 2365 C CA . ALA A 1 306 ? -26.240 0.034 19.335 1.00 86.19 306 ALA A CA 1
ATOM 2366 C C . ALA A 1 306 ? -26.153 1.185 18.317 1.00 86.19 306 ALA A C 1
ATOM 2368 O O . ALA A 1 306 ? -26.563 1.043 17.163 1.00 86.19 306 ALA A O 1
ATOM 2369 N N . GLU A 1 307 ? -25.592 2.320 18.735 1.00 87.56 307 GLU A N 1
ATOM 2370 C CA . GLU A 1 307 ? -25.480 3.532 17.924 1.00 87.56 307 GLU A CA 1
ATOM 2371 C C . GLU A 1 307 ? -24.390 3.480 16.851 1.00 87.56 307 GLU A C 1
ATOM 2373 O O . GLU A 1 307 ? -24.525 4.140 15.820 1.00 87.56 307 GLU A O 1
ATOM 2378 N N . TYR A 1 308 ? -23.328 2.708 17.080 1.00 86.69 308 TYR A N 1
ATOM 2379 C CA . TYR A 1 308 ? -22.173 2.603 16.184 1.00 86.69 308 TYR A CA 1
ATOM 2380 C C . TYR A 1 308 ? -22.060 1.215 15.547 1.00 86.69 308 TYR A C 1
ATOM 2382 O O . TYR A 1 308 ? -20.972 0.730 15.250 1.00 86.69 308 TYR A O 1
ATOM 2390 N N . THR A 1 309 ? -23.203 0.581 15.275 1.00 87.06 309 THR A N 1
ATOM 2391 C CA . THR A 1 309 ? -23.245 -0.532 14.318 1.00 87.06 309 THR A CA 1
ATOM 2392 C C . THR A 1 309 ? -22.934 -0.023 12.913 1.00 87.06 309 THR A C 1
ATOM 2394 O O . THR A 1 309 ? -23.211 1.133 12.582 1.00 87.06 309 THR A O 1
ATOM 2397 N N . ARG A 1 310 ? -22.422 -0.894 12.036 1.00 86.81 310 ARG A N 1
ATOM 2398 C CA . ARG A 1 310 ? -22.184 -0.546 10.628 1.00 86.81 310 ARG A CA 1
ATOM 2399 C C . ARG A 1 310 ? -23.408 0.103 9.974 1.00 86.81 310 ARG A C 1
ATOM 2401 O O . ARG A 1 310 ? -23.281 1.153 9.350 1.00 86.81 310 ARG A O 1
ATOM 2408 N N . ALA A 1 311 ? -24.586 -0.499 10.148 1.00 87.50 311 ALA A N 1
ATOM 2409 C CA . ALA A 1 311 ? -25.831 0.007 9.577 1.00 87.50 311 ALA A CA 1
ATOM 2410 C C . ALA A 1 311 ? -26.181 1.410 10.103 1.00 87.50 311 ALA A C 1
ATOM 2412 O O . ALA A 1 311 ? -26.561 2.283 9.322 1.00 87.50 311 ALA A O 1
ATOM 2413 N N . ALA A 1 312 ? -26.007 1.647 11.407 1.00 87.94 312 ALA A N 1
ATOM 2414 C CA . ALA A 1 312 ? -26.254 2.953 12.010 1.00 87.94 312 ALA A CA 1
ATOM 2415 C C . ALA A 1 312 ? -25.258 4.018 11.518 1.00 87.94 312 ALA A C 1
ATOM 2417 O O . ALA A 1 312 ? -25.667 5.138 11.206 1.00 87.94 312 ALA A O 1
ATOM 2418 N N . ILE A 1 313 ? -23.975 3.668 11.369 1.00 87.81 313 ILE A N 1
ATOM 2419 C CA . ILE A 1 313 ? -22.951 4.568 10.816 1.00 87.81 313 ILE A CA 1
ATOM 2420 C C . ILE A 1 313 ? -23.287 4.936 9.364 1.00 87.81 313 ILE A C 1
ATOM 2422 O O . ILE A 1 313 ? -23.331 6.116 9.021 1.00 87.81 313 ILE A O 1
ATOM 2426 N N . GLU A 1 314 ? -23.589 3.947 8.518 1.00 87.88 314 GLU A N 1
ATOM 2427 C CA . GLU A 1 314 ? -23.957 4.183 7.116 1.00 87.88 314 GLU A CA 1
ATOM 2428 C C . GLU A 1 314 ? -25.221 5.043 6.982 1.00 87.88 314 GLU A C 1
ATOM 2430 O O . GLU A 1 314 ? -25.319 5.878 6.080 1.00 87.88 314 GLU A O 1
ATOM 2435 N N . GLN A 1 315 ? -26.194 4.866 7.879 1.00 88.44 315 GLN A N 1
ATOM 2436 C CA . GLN A 1 315 ? -27.390 5.700 7.913 1.00 88.44 315 GLN A CA 1
ATOM 2437 C C . GLN A 1 315 ? -27.058 7.153 8.280 1.00 88.44 315 GLN A C 1
ATOM 2439 O O . GLN A 1 315 ? -27.560 8.060 7.616 1.00 88.44 315 GLN A O 1
ATOM 2444 N N . ARG A 1 316 ? -26.197 7.376 9.284 1.00 85.44 316 ARG A N 1
ATOM 2445 C CA . ARG A 1 316 ? -25.765 8.718 9.713 1.00 85.44 316 ARG A CA 1
ATOM 2446 C C . ARG A 1 316 ? -25.039 9.468 8.593 1.00 85.44 316 ARG A C 1
ATOM 2448 O O . ARG A 1 316 ? -25.404 10.605 8.305 1.00 85.44 316 ARG A O 1
ATOM 2455 N N . ILE A 1 317 ? -24.103 8.813 7.901 1.00 85.00 317 ILE A N 1
ATOM 2456 C CA . ILE A 1 317 ? -23.374 9.406 6.762 1.00 85.00 317 ILE A CA 1
ATOM 2457 C C . ILE A 1 317 ? -24.360 9.864 5.674 1.00 85.00 317 ILE A C 1
ATOM 2459 O O . ILE A 1 317 ? -24.362 11.028 5.282 1.00 85.00 317 ILE A O 1
ATOM 2463 N N . LYS A 1 318 ? -25.296 8.991 5.271 1.00 84.44 318 LYS A N 1
ATOM 2464 C CA . LYS A 1 318 ? -26.315 9.312 4.250 1.00 84.44 318 LYS A CA 1
ATOM 2465 C C . LYS A 1 318 ? -27.222 10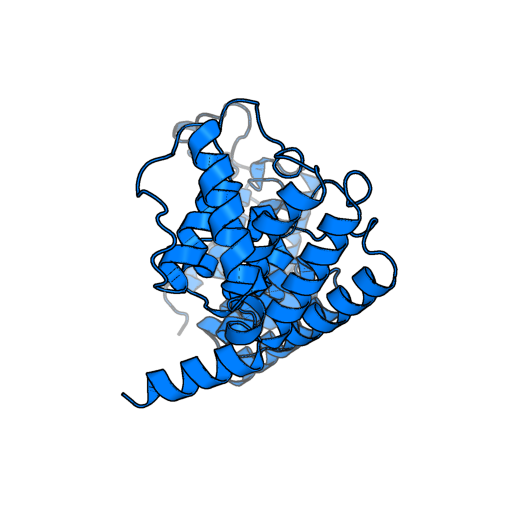.484 4.627 1.00 84.44 318 LYS A C 1
ATOM 2467 O O . LYS A 1 318 ? -27.784 11.123 3.737 1.00 84.44 318 LYS A O 1
ATOM 2472 N N . THR A 1 319 ? -27.459 10.710 5.919 1.00 83.12 319 THR A N 1
ATOM 2473 C CA . THR A 1 319 ? -28.258 11.849 6.390 1.00 83.12 319 THR A CA 1
ATOM 2474 C C . THR A 1 319 ? -27.460 13.146 6.449 1.00 83.12 319 THR A C 1
ATOM 2476 O O . THR A 1 319 ? -28.037 14.194 6.172 1.00 83.12 319 THR A O 1
ATOM 2479 N N . SER A 1 320 ? -26.162 13.082 6.754 1.00 76.06 320 SER A N 1
ATOM 2480 C CA . SER A 1 320 ? -25.272 14.247 6.793 1.00 76.06 320 SER A CA 1
ATOM 2481 C C . SER A 1 320 ? -24.980 14.812 5.401 1.00 76.06 320 SER A C 1
ATOM 2483 O O . SER A 1 320 ? -24.965 16.024 5.250 1.00 76.06 320 SER A O 1
ATOM 2485 N N . ASP A 1 321 ? -24.872 13.968 4.370 1.00 69.88 321 ASP A N 1
ATOM 2486 C CA . ASP A 1 321 ? -24.625 14.408 2.981 1.00 69.88 321 ASP A CA 1
ATOM 2487 C C . ASP A 1 321 ? -25.821 15.128 2.320 1.00 69.88 321 ASP A C 1
ATOM 2489 O O . ASP A 1 321 ? -25.733 15.597 1.185 1.00 69.88 321 ASP A O 1
ATOM 2493 N N . LYS A 1 322 ? -26.977 15.175 2.994 1.00 54.62 322 LYS A N 1
ATOM 2494 C CA . LYS A 1 322 ? -28.208 15.817 2.502 1.00 54.62 322 LYS A CA 1
ATOM 2495 C C . LYS A 1 322 ? -28.478 17.193 3.119 1.00 54.62 322 LYS A C 1
ATOM 2497 O O . LYS A 1 322 ? -29.497 17.793 2.773 1.00 54.62 322 LYS A O 1
ATOM 2502 N N . GLN A 1 323 ? -27.635 17.645 4.045 1.00 45.34 323 GLN A N 1
ATOM 2503 C CA . GLN A 1 323 ? -27.731 18.944 4.720 1.00 45.34 323 GLN A CA 1
ATOM 2504 C C . GLN A 1 323 ? -26.702 19.916 4.151 1.00 45.34 323 GLN A C 1
ATOM 2506 O O . GLN A 1 323 ? -27.057 21.111 4.048 1.00 45.34 323 GLN A O 1
#

Radius of gyration: 25.31 Å; Cα contacts (8 Å, |Δi|>4): 360; chains: 1; bounding box: 64×39×71 Å

Solvent-accessible surface area (backbone atoms only — not comparable to full-atom values): 18411 Å² total; per-residue (Å²): 131,79,59,86,77,58,74,51,50,70,58,31,60,67,31,43,76,36,76,53,73,44,86,61,68,86,77,50,96,57,96,84,59,79,49,26,41,18,59,53,23,48,55,50,44,31,66,72,58,54,39,51,63,59,54,57,41,78,78,68,44,60,68,70,75,51,55,71,65,61,52,52,51,27,43,50,51,50,49,54,51,44,75,77,34,72,87,50,56,68,67,58,38,36,63,69,46,38,85,78,27,41,76,71,27,33,46,52,36,28,47,49,26,50,76,76,41,54,75,66,41,31,52,51,27,52,56,52,34,52,52,48,33,68,77,39,60,64,63,60,12,43,62,29,25,61,53,34,49,79,74,74,42,60,64,47,55,59,54,47,46,50,55,51,54,51,48,47,72,75,32,45,36,78,56,72,62,55,64,62,43,55,51,47,42,60,73,68,45,52,74,65,45,39,47,51,52,30,54,52,37,49,43,23,57,76,43,48,95,55,18,61,94,51,54,60,57,61,58,51,61,70,35,74,56,36,71,75,37,81,66,36,46,63,44,45,53,47,56,55,51,36,60,77,70,70,54,60,76,64,83,66,82,68,74,102,78,68,88,48,73,60,57,57,27,54,51,45,44,35,66,70,66,69,47,90,70,78,76,65,98,60,89,68,55,75,74,53,44,54,53,45,51,54,52,48,43,52,45,35,74,73,45,43,62,73,58,55,32,72,68,45,45,56,50,51,53,64,55,60,80,72,111

Foldseek 3Di:
DPDPLCVCLVVLLVQLPFQDFDPCPVPDPDPPFGDTSNLVSLVSNCVSLVADLQPCCVVPHRPSPDDPVSSNNSSVVSNVLCVVPVPPDSLVSLVVRLVVDDLVRNLSSLLVLCVPHDPVSVVSSLVSLLVQLVVDDLLSNLSSVVSCVVVVRCSSLVSLLVVLVVVVVVPLQPDQDDLSSLLSCLVPNDLSSLVSLQVSQLSLLVCQPSRDQHGSLLSLLPDPSNLVDLSNLSNLLCLLVNVVSVSPQVNVDDDPPDDGSNLSSLVSNCNSVVDPLVRDPDDDDPVVSVVSSVSVNVCCVPPVVVCSDSVNSVVVVVVVVVD

Organism: NCBI:txid48466

Secondary structure (DSSP, 8-state):
---TTGGGHHHHHHHTT--PBPGGGGTS--TT---BHHHHHHHHHHHHH---S-THHHHSS-GGGS-HHHHHHHHHHHHHHHHHHTTS-HHHHHHHHGGGS-HHHHHHHHHHHHHH--HHHHHHHHHHHHHHHHHS-HHHHHHHHHHHHHTT-THHHHHHHHHHHHHHHH-TTT----HHHHHHHHHH--HHHHHHHHHHHHHHHHHGGGS-S--HHHHHHH-GGGGG-GGGHHHHHTHHHHHHTT-GGGGG-S-TTS--HHHHHHHHHHHHH-------SSPPPHHHHHHHHHHHHHHIIIIIHHHTSHHHHHHHHHHHTT-

pLDDT: mean 80.34, std 14.33, range [30.56, 97.56]

Mean predicted aligned error: 9.33 Å

Sequence (323 aa):
MLAADERCIPGLISMLTDMSPTRMQDILSREDQAFRVCDLALALLEHRTMCSFCEQTFCFGPLSSQSDEVRLAAQQDARAWWQECERLAPNTRIQHRLPSAGFYGQIRMCDMLIETGTADDRQYARTQLRRIVDANYLPGAVRAGEVLMKLGDTYCLDVVDQKLGERFAESATSYDVDSSVIFFVIQHGRSQDWQVLTECALAQLEAGDAGGGHFILPAVIDAITAESSPHAVPCLALVLRMEQLGLGPRLFHGKKESRSPLWKALRLVQQMTGTPLGIPATDPGPDEEQVLIGKIAAWWTSSGQAEYTRAAIEQRIKTSDKQ